Protein AF-A0A0N0D4F1-F1 (afdb_monomer)

Sequence (264 aa):
MFLDFFSENRKKCSKTPHAYFVYGLNEESPLSLVERLRDIEIKDYFSSNNPPLIPPRLKSIEWPERSGRLKTKKNSILRQLFDVVTKNATLYQDNGFKLSDLFRSPALAKYGNHVMIIPHILTMDQWDQKLMNWYINDYWNDKECYGIEVPQFLLFFIITCAGNKRKFLFSIDERKRVEKQIKKFTNSLDKDNCPHLLFDPLNYIEERHVRLLLQTYFKLPGPKIESKINNIFNEHSKKNMLEIEKYLLDLTEEIQIKKPTKEE

pLDDT: mean 83.58, std 11.57, range [42.78, 97.81]

Foldseek 3Di:
DVLVLVVVLCVQQVAFAAEEEAEAAPLLVRVVVVVCCQVPVQQVVQVVPVPRDRADPFDAQEQDAPDDDLLVRLLSSLLSVCCRQQVCSPVCVVVSNAVLVSLVRPSFQVQFQGEYEHHYEDEPRSDDLVSVCCVRPPRSLPPVSGDNGGHHYYYYYYYHYHDQPDPDPDGPPRLVVVVVVVVVSVVVDDCSNYPYDYDDHRDFDFLVVQLVVCCPPVVDPPVVSVVLSCVQQVPNRTHRVNSVVVSVVVVVVVVVVPPDDPDD

Secondary structure (DSSP, 8-state):
-HHHHHHHHHHHSTTSPEEEEEEEEGGG-HHHHHHHIIIIIIHHHHTTSSS--PPP-PPPEEPPPSSS-HHHHHHHHHHHHHHHHHS-GGGGTTTT--HHHHHT-HHHHTTTTSEEEEEEEEEGGG--HHHHHIIIIIITT-GGG--TTSPEEEEEEEEEEPP-----TT---HHHHHHHHHHHHHTTS-TTTS-EEEPPPPPPEEHHHHHHHHHHTS---HHHHHHHHHHHHTT-SEE-HHHHHHHHHHHHHHHHHTS-----

Radius of gyration: 20.28 Å; Cα contacts (8 Å, |Δi|>4): 368; chains: 1; bounding box: 56×51×57 Å

Mean predicted aligned error: 8.45 Å

Solvent-accessible surface area (backbone atoms only — not comparable to full-atom values): 15024 Å² total; per-residue (Å²): 108,68,67,57,55,50,57,55,43,43,70,76,40,67,55,48,39,32,43,35,40,41,39,27,41,63,70,44,38,60,64,57,54,57,52,46,41,47,68,48,58,51,28,57,68,41,54,80,42,91,79,58,71,66,53,64,90,53,64,65,35,70,58,54,65,56,70,78,58,68,70,60,46,52,53,52,47,44,43,42,49,35,31,51,64,59,72,52,30,75,85,36,54,90,68,68,58,45,63,61,58,58,68,68,30,78,67,41,59,86,37,39,70,36,57,39,55,48,43,31,42,35,43,65,79,32,63,42,69,70,60,50,45,41,48,57,66,56,58,60,52,52,72,90,61,63,61,83,62,43,46,35,42,35,40,35,42,37,36,35,35,74,67,84,87,56,102,48,104,74,61,70,60,50,65,62,52,50,51,53,52,50,52,57,50,58,73,70,50,56,59,81,65,36,44,68,46,76,52,70,66,67,65,63,45,42,64,73,62,54,50,53,49,39,43,72,72,67,62,47,55,69,74,58,41,52,54,52,47,49,66,72,42,65,92,43,76,55,40,49,46,43,64,52,49,54,53,52,51,55,52,49,52,59,52,53,73,68,50,76,78,80,78,127

Nearest PDB structures (foldseek):
  2ffc-assembly1_A-2  TM=2.193E-01  e=8.382E-02  Plasmodium vivax
  2guu-assembly1_A-2  TM=1.846E-01  e=8.382E-02  Plasmodium vivax
  5v3z-assembly2_B  TM=1.987E-01  e=2.141E+00  Mycobacterium tuberculosis

Structure (mmCIF, N/CA/C/O backbone):
data_AF-A0A0N0D4F1-F1
#
_entry.id   AF-A0A0N0D4F1-F1
#
loop_
_atom_site.group_PDB
_atom_site.id
_atom_site.type_symbol
_atom_site.label_atom_id
_atom_site.label_alt_id
_atom_site.label_comp_id
_atom_site.label_asym_id
_atom_site.label_entity_id
_atom_site.label_seq_id
_atom_site.pdbx_PDB_ins_code
_atom_site.Cartn_x
_atom_site.Cartn_y
_atom_site.Cartn_z
_atom_site.occupancy
_atom_site.B_iso_or_equiv
_atom_site.auth_seq_id
_atom_site.auth_comp_id
_atom_site.auth_asym_id
_atom_site.auth_atom_id
_atom_site.pdbx_PDB_model_num
ATOM 1 N N . MET A 1 1 ? 0.291 -10.537 14.256 1.00 75.50 1 MET A N 1
ATOM 2 C CA . MET A 1 1 ? -0.031 -11.021 12.892 1.00 75.50 1 MET A CA 1
ATOM 3 C C . MET A 1 1 ? 0.790 -10.315 11.817 1.00 75.50 1 MET A C 1
ATOM 5 O O . MET A 1 1 ? 1.536 -11.004 11.137 1.00 75.50 1 MET A O 1
ATOM 9 N N . PHE A 1 2 ? 0.694 -8.985 11.643 1.00 85.50 2 PHE A N 1
ATOM 10 C CA . PHE A 1 2 ? 1.503 -8.279 10.632 1.00 85.50 2 PHE A CA 1
ATOM 11 C C . PHE A 1 2 ? 3.008 -8.378 10.917 1.00 85.50 2 PHE A C 1
ATOM 13 O O . PHE A 1 2 ? 3.740 -8.853 10.055 1.00 85.50 2 PHE A O 1
ATOM 20 N N . LEU A 1 3 ? 3.469 -7.986 12.114 1.00 82.12 3 LEU A N 1
ATOM 21 C CA . LEU A 1 3 ? 4.897 -8.052 12.465 1.00 82.12 3 LEU A CA 1
ATOM 22 C C . LEU A 1 3 ? 5.472 -9.469 12.399 1.00 82.12 3 LEU A C 1
ATOM 24 O O . LEU A 1 3 ? 6.598 -9.642 11.935 1.00 82.12 3 LEU A O 1
ATOM 28 N N . ASP A 1 4 ? 4.704 -10.477 12.806 1.00 83.12 4 ASP A N 1
ATOM 29 C CA . ASP A 1 4 ? 5.125 -11.880 12.725 1.00 83.12 4 ASP A CA 1
ATOM 30 C C . ASP A 1 4 ? 5.344 -12.273 11.261 1.00 83.12 4 ASP A C 1
ATOM 32 O O . ASP A 1 4 ? 6.444 -12.669 10.880 1.00 83.12 4 ASP A O 1
ATOM 36 N N . PHE A 1 5 ? 4.343 -12.028 10.406 1.00 86.62 5 PHE A N 1
ATOM 37 C CA . PHE A 1 5 ? 4.450 -12.272 8.969 1.00 86.62 5 PHE A CA 1
ATOM 38 C C . PHE A 1 5 ? 5.621 -11.502 8.346 1.00 86.62 5 PHE A C 1
ATOM 40 O O . PHE A 1 5 ? 6.417 -12.066 7.594 1.00 86.62 5 PHE A O 1
ATOM 47 N N . PHE A 1 6 ? 5.743 -10.209 8.648 1.00 86.31 6 PHE A N 1
ATOM 48 C CA . PHE A 1 6 ? 6.787 -9.352 8.101 1.00 86.31 6 PHE A CA 1
ATOM 49 C C . PHE A 1 6 ? 8.182 -9.829 8.517 1.00 86.31 6 PHE A C 1
ATOM 51 O O . PHE A 1 6 ? 9.055 -9.975 7.663 1.00 86.31 6 PHE A O 1
ATOM 58 N N . SER A 1 7 ? 8.394 -10.097 9.806 1.00 84.19 7 SER A N 1
ATOM 59 C CA . SER A 1 7 ? 9.695 -10.497 10.348 1.00 84.19 7 SER A CA 1
ATOM 60 C C . SER A 1 7 ? 10.131 -11.881 9.864 1.00 84.19 7 SER A C 1
ATOM 62 O O . SER A 1 7 ? 11.303 -12.062 9.531 1.00 84.19 7 SER A O 1
ATOM 64 N N . GLU A 1 8 ? 9.210 -12.841 9.752 1.00 86.38 8 GLU A N 1
ATOM 65 C CA . GLU A 1 8 ? 9.497 -14.162 9.191 1.00 86.38 8 GLU A CA 1
ATOM 66 C C . GLU A 1 8 ? 9.882 -14.082 7.714 1.00 86.38 8 GLU A C 1
ATOM 68 O O . GLU A 1 8 ? 10.911 -14.628 7.308 1.00 86.38 8 GLU A O 1
ATOM 73 N N . ASN A 1 9 ? 9.089 -13.376 6.905 1.00 85.00 9 ASN A N 1
ATOM 74 C CA . ASN A 1 9 ? 9.352 -13.274 5.472 1.00 85.00 9 ASN A CA 1
ATOM 75 C C . ASN A 1 9 ? 10.582 -12.422 5.175 1.00 85.00 9 ASN A C 1
ATOM 77 O O . ASN A 1 9 ? 11.337 -12.753 4.271 1.00 85.00 9 ASN A O 1
ATOM 81 N N . ARG A 1 10 ? 10.880 -11.412 5.997 1.00 81.69 10 ARG A N 1
ATOM 82 C CA . ARG A 1 10 ? 12.138 -10.669 5.887 1.00 81.69 10 ARG A CA 1
ATOM 83 C C . ARG A 1 10 ? 13.361 -11.541 6.192 1.00 81.69 10 ARG A C 1
ATOM 85 O O . ARG A 1 10 ? 14.445 -11.255 5.706 1.00 81.69 10 ARG A O 1
ATOM 92 N N . LYS A 1 11 ? 13.245 -12.609 6.984 1.00 81.00 11 LYS A N 1
ATOM 93 C CA . LYS A 1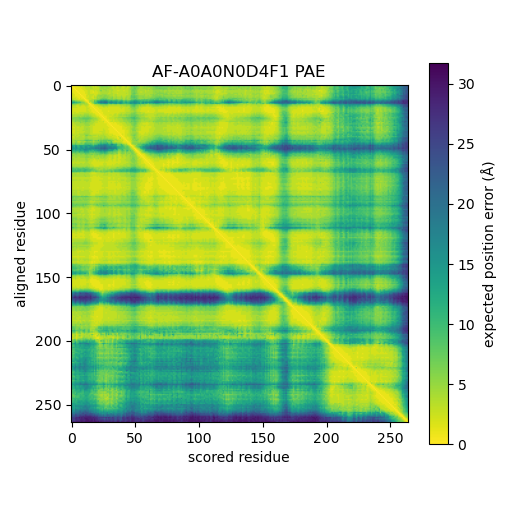 11 ? 14.367 -13.548 7.170 1.00 81.00 11 LYS A CA 1
ATOM 94 C C . LYS A 1 11 ? 14.545 -14.466 5.960 1.00 81.00 11 LYS A C 1
ATOM 96 O O . LYS A 1 11 ? 15.676 -14.767 5.599 1.00 81.00 11 LYS A O 1
ATOM 101 N N . LYS A 1 12 ? 13.440 -14.898 5.344 1.00 79.38 12 LYS A N 1
ATOM 102 C CA . LYS A 1 12 ? 13.432 -15.857 4.225 1.00 79.38 12 LYS A CA 1
ATOM 103 C C . LYS A 1 12 ? 13.743 -15.204 2.876 1.00 79.38 12 LYS A C 1
ATOM 105 O O . LYS A 1 12 ? 14.555 -15.721 2.120 1.00 79.38 12 LYS A O 1
ATOM 110 N N . CYS A 1 13 ? 13.147 -14.046 2.614 1.00 71.69 13 CYS A N 1
ATOM 111 C CA . CYS A 1 13 ? 13.209 -13.323 1.347 1.00 71.69 13 CYS A CA 1
ATOM 112 C C . CYS A 1 13 ? 13.629 -11.872 1.614 1.00 71.69 13 CYS A C 1
ATOM 114 O O . CYS A 1 13 ? 12.879 -10.931 1.377 1.00 71.69 13 CYS A O 1
ATOM 116 N N . SER A 1 14 ? 14.831 -11.689 2.167 1.00 67.31 14 SER A N 1
ATOM 117 C CA . SER A 1 14 ? 15.240 -10.482 2.907 1.00 67.31 14 SER A CA 1
ATOM 118 C C . SER A 1 14 ? 15.226 -9.147 2.174 1.00 67.31 14 SER A C 1
ATOM 120 O O . SER A 1 14 ? 15.512 -8.122 2.797 1.00 67.31 14 SER A O 1
ATOM 122 N N . LYS A 1 15 ? 14.927 -9.152 0.874 1.00 73.81 15 LYS A N 1
ATOM 123 C CA . LYS A 1 15 ? 15.021 -7.977 0.006 1.00 73.81 15 LYS A CA 1
ATOM 124 C C . LYS A 1 15 ? 13.977 -7.921 -1.099 1.00 73.81 15 LYS A C 1
ATOM 126 O O . LYS A 1 15 ? 13.865 -6.891 -1.753 1.00 73.81 15 LYS A O 1
ATOM 131 N N . THR A 1 16 ? 13.213 -8.989 -1.321 1.00 83.56 16 THR A N 1
ATOM 132 C CA . THR A 1 16 ? 12.113 -8.951 -2.289 1.00 83.56 16 THR A CA 1
ATOM 133 C C . THR A 1 16 ? 11.001 -8.058 -1.751 1.00 83.56 16 THR A C 1
ATOM 135 O O . THR A 1 16 ? 10.740 -8.097 -0.548 1.00 83.56 16 THR A O 1
ATOM 138 N N . PRO A 1 17 ? 10.306 -7.281 -2.587 1.00 89.88 17 PRO A N 1
ATOM 139 C CA . PRO A 1 17 ? 9.185 -6.470 -2.150 1.00 89.88 17 PRO A CA 1
ATOM 140 C C . PRO A 1 17 ? 8.086 -7.365 -1.582 1.00 89.88 17 PRO A C 1
ATOM 142 O O . PRO A 1 17 ? 7.805 -8.441 -2.108 1.00 89.88 17 PRO A O 1
ATOM 145 N N . HIS A 1 18 ? 7.458 -6.917 -0.498 1.00 92.19 18 HIS A N 1
ATOM 146 C CA . HIS A 1 18 ? 6.315 -7.613 0.089 1.00 92.19 18 HIS A CA 1
ATOM 147 C C . HIS A 1 18 ? 5.024 -6.918 -0.344 1.00 92.19 18 HIS A C 1
ATOM 149 O O . HIS A 1 18 ? 4.926 -5.693 -0.241 1.00 92.19 18 HIS A O 1
ATOM 155 N N . ALA A 1 19 ? 4.030 -7.686 -0.783 1.00 94.00 19 ALA A N 1
ATOM 156 C CA . ALA A 1 19 ? 2.730 -7.168 -1.198 1.00 94.00 19 ALA A CA 1
ATOM 157 C C . ALA A 1 19 ? 1.666 -7.381 -0.113 1.00 94.00 19 ALA A C 1
ATOM 159 O O . ALA A 1 19 ? 1.378 -8.498 0.304 1.00 94.00 19 ALA A O 1
ATOM 160 N N . TYR A 1 20 ? 1.019 -6.312 0.324 1.00 94.75 20 TYR A N 1
ATOM 161 C CA . TYR A 1 20 ? -0.031 -6.351 1.333 1.00 94.75 20 TYR A CA 1
ATOM 162 C C . TYR A 1 20 ? -1.342 -5.900 0.716 1.00 94.75 20 TYR A C 1
ATOM 164 O O . TYR A 1 20 ? -1.418 -4.817 0.146 1.00 94.75 20 TYR A O 1
ATOM 172 N N . PHE A 1 21 ? -2.385 -6.709 0.849 1.00 94.75 21 PHE A N 1
ATOM 173 C CA . PHE A 1 21 ? -3.715 -6.384 0.353 1.00 94.75 21 PHE A CA 1
ATOM 174 C C . PHE A 1 21 ? -4.603 -6.021 1.533 1.00 94.75 21 PHE A C 1
ATOM 176 O O . PHE A 1 21 ? -4.824 -6.838 2.425 1.00 94.75 21 PHE A O 1
ATOM 183 N N . VAL A 1 22 ? -5.106 -4.794 1.534 1.00 93.31 22 VAL A N 1
ATOM 184 C CA . VAL A 1 22 ? -6.054 -4.286 2.525 1.00 93.31 22 VAL A CA 1
ATOM 185 C C . VAL A 1 22 ? -7.348 -3.998 1.791 1.00 93.31 22 VAL A C 1
ATOM 187 O O . VAL A 1 22 ? -7.325 -3.311 0.775 1.00 93.31 22 VAL A O 1
ATOM 190 N N . TYR A 1 23 ? -8.474 -4.499 2.286 1.00 90.94 23 TYR A N 1
ATOM 191 C CA . TYR A 1 23 ? -9.773 -4.196 1.696 1.00 90.94 23 TYR A CA 1
ATOM 192 C C . TYR A 1 23 ? -10.816 -3.890 2.767 1.00 90.94 23 TYR A C 1
ATOM 194 O O . TYR A 1 23 ? -10.768 -4.397 3.888 1.00 90.94 23 TYR A O 1
ATOM 202 N N . GLY A 1 24 ? -11.758 -3.028 2.407 1.00 88.94 24 GLY A N 1
ATOM 203 C CA . GLY A 1 24 ? -12.838 -2.586 3.282 1.00 88.94 24 GLY A CA 1
ATOM 204 C C . GLY A 1 24 ? -13.805 -1.680 2.535 1.00 88.94 24 GLY A C 1
ATOM 205 O O . GLY A 1 24 ? -13.584 -1.340 1.367 1.00 88.94 24 GLY A O 1
ATOM 206 N N . LEU A 1 25 ? -14.892 -1.293 3.194 1.00 85.75 25 LEU A N 1
ATOM 207 C CA . LEU A 1 25 ? -15.760 -0.238 2.677 1.00 85.75 25 LEU A CA 1
ATOM 208 C C . LEU A 1 25 ? -15.065 1.120 2.784 1.00 85.75 25 LEU A C 1
ATOM 210 O O . LEU A 1 25 ? -14.146 1.316 3.578 1.00 85.75 25 LEU A O 1
ATOM 214 N N . ASN A 1 26 ? -15.529 2.078 1.986 1.00 81.56 26 ASN A N 1
ATOM 215 C CA . ASN A 1 26 ? -14.974 3.429 1.980 1.00 81.56 26 ASN A CA 1
ATOM 216 C C . ASN A 1 26 ? -15.054 4.101 3.366 1.00 81.56 26 ASN A C 1
ATOM 218 O O . ASN A 1 26 ? -14.111 4.752 3.804 1.00 81.56 26 ASN A O 1
ATOM 222 N N . GLU A 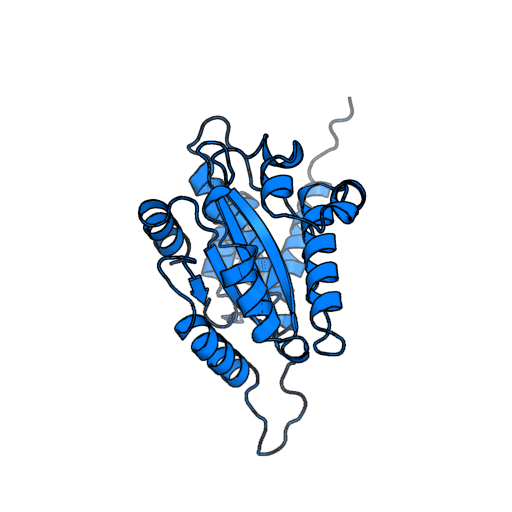1 27 ? -16.153 3.888 4.088 1.00 77.69 27 GLU A N 1
ATOM 223 C CA . GLU A 1 27 ? -16.378 4.389 5.448 1.00 77.69 27 GLU A CA 1
ATOM 224 C C . GLU A 1 27 ? -15.492 3.738 6.526 1.00 77.69 27 GLU A C 1
ATOM 226 O O . GLU A 1 27 ? -15.453 4.210 7.660 1.00 77.69 27 GLU A O 1
ATOM 231 N N . GLU A 1 28 ? -14.759 2.673 6.198 1.00 79.44 28 GLU A N 1
ATOM 232 C CA . GLU A 1 28 ? -13.850 1.997 7.134 1.00 79.44 28 GLU A CA 1
ATOM 233 C C . GLU A 1 28 ? -12.436 2.582 7.111 1.00 79.44 28 GLU A C 1
ATOM 235 O O . GLU A 1 28 ? -11.570 2.108 7.842 1.00 79.44 28 GLU A O 1
ATOM 240 N N . SER A 1 29 ? -12.206 3.618 6.297 1.00 81.75 29 SER A N 1
ATOM 241 C CA . SER A 1 29 ? -10.921 4.305 6.135 1.00 81.75 29 SER A CA 1
ATOM 242 C C . SER A 1 29 ? -9.732 3.337 6.001 1.00 81.75 29 SER A C 1
ATOM 244 O O . SER A 1 29 ? -8.853 3.305 6.863 1.00 81.75 29 SER A O 1
ATOM 246 N N . PRO A 1 30 ? -9.648 2.503 4.944 1.00 86.38 30 PRO A N 1
ATOM 247 C CA . PRO A 1 30 ? -8.631 1.452 4.902 1.00 86.38 30 PRO A CA 1
ATOM 248 C C . PRO A 1 30 ? -7.176 1.932 4.884 1.00 86.38 30 PRO A C 1
ATOM 250 O O . PRO A 1 30 ? -6.279 1.229 5.353 1.00 86.38 30 PRO A O 1
ATOM 253 N N . LEU A 1 31 ? -6.946 3.157 4.409 1.00 87.62 31 LEU A N 1
ATOM 254 C CA . LEU A 1 31 ? -5.642 3.817 4.450 1.00 87.62 31 LEU A CA 1
ATOM 255 C C . LEU A 1 31 ? -5.135 4.019 5.889 1.00 87.62 31 LEU A C 1
ATOM 257 O O . LEU A 1 31 ? -3.941 3.855 6.136 1.00 87.62 31 LEU A O 1
ATOM 261 N N . SER A 1 32 ? -6.035 4.273 6.844 1.00 84.06 32 SER A N 1
ATOM 262 C CA . SER A 1 32 ? -5.704 4.455 8.264 1.00 84.06 32 SER A CA 1
ATOM 263 C C . SER A 1 32 ? -4.962 3.266 8.877 1.00 84.06 32 SER A C 1
ATOM 265 O O . SER A 1 32 ? -4.125 3.429 9.767 1.00 84.06 32 SER A O 1
ATOM 267 N N . LEU A 1 33 ? -5.244 2.040 8.412 1.00 86.75 33 LEU A N 1
ATOM 268 C CA . LEU A 1 33 ? -4.527 0.853 8.863 1.00 86.75 33 LEU A CA 1
ATOM 269 C C . LEU A 1 33 ? -3.056 0.957 8.465 1.00 86.75 33 LEU A C 1
ATOM 271 O O . LEU A 1 33 ? -2.188 0.724 9.299 1.00 86.75 33 LEU A O 1
ATOM 275 N N . VAL A 1 34 ? -2.774 1.337 7.219 1.00 88.81 34 VAL A N 1
ATOM 276 C CA . VAL A 1 34 ? -1.404 1.463 6.707 1.00 88.81 34 VAL A CA 1
ATOM 277 C C . VAL A 1 34 ? -0.635 2.525 7.487 1.00 88.81 34 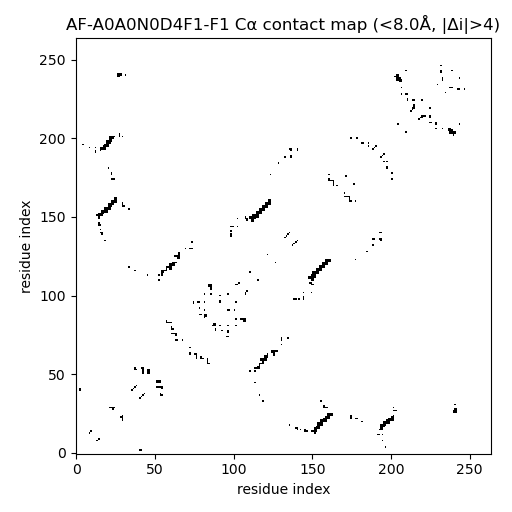VAL A C 1
ATOM 279 O O . VAL A 1 34 ? 0.521 2.314 7.852 1.00 88.81 34 VAL A O 1
ATOM 282 N N . GLU A 1 35 ? -1.283 3.644 7.807 1.00 85.38 35 GLU A N 1
ATOM 283 C CA . GLU A 1 35 ? -0.673 4.707 8.605 1.00 85.38 35 GLU A CA 1
ATOM 284 C C . GLU A 1 35 ? -0.361 4.270 10.034 1.00 85.38 35 GLU A C 1
ATOM 286 O O . GLU A 1 35 ? 0.734 4.534 10.532 1.00 85.38 35 GLU A O 1
ATOM 291 N N . ARG A 1 36 ? -1.285 3.547 10.675 1.00 82.69 36 ARG A N 1
ATOM 292 C CA . ARG A 1 36 ? -1.061 2.975 12.007 1.00 82.69 36 ARG A CA 1
ATOM 293 C C . ARG A 1 36 ? 0.037 1.919 11.993 1.00 82.69 36 ARG A C 1
ATOM 295 O O . ARG A 1 36 ? 0.896 1.946 12.864 1.00 82.69 36 ARG A O 1
ATOM 302 N N . LEU A 1 37 ? 0.066 1.031 11.001 1.00 86.12 37 LEU A N 1
ATOM 303 C CA . LEU A 1 37 ? 1.144 0.048 10.858 1.00 86.12 37 LEU A CA 1
ATOM 304 C C . LEU A 1 37 ? 2.501 0.737 10.687 1.00 86.12 37 LEU A C 1
ATOM 306 O O . LEU A 1 37 ? 3.470 0.328 11.318 1.00 86.12 37 LEU A O 1
ATOM 310 N N . ARG A 1 38 ? 2.574 1.805 9.883 1.00 87.31 38 ARG A N 1
ATOM 311 C CA . ARG A 1 38 ? 3.787 2.617 9.719 1.00 87.31 38 ARG A CA 1
ATOM 312 C C . ARG A 1 38 ? 4.240 3.223 11.043 1.00 87.31 38 ARG A C 1
ATOM 314 O O . ARG A 1 38 ? 5.400 3.063 11.415 1.00 87.31 38 ARG A O 1
ATOM 321 N N . ASP A 1 39 ? 3.345 3.953 11.700 1.00 81.62 39 ASP A N 1
ATOM 322 C CA . ASP A 1 39 ? 3.701 4.806 12.833 1.00 81.62 39 ASP A CA 1
ATOM 323 C C . ASP A 1 39 ? 3.884 4.008 14.127 1.00 81.62 39 ASP A C 1
ATOM 325 O O . ASP A 1 39 ? 4.699 4.409 14.953 1.00 81.62 39 ASP A O 1
ATOM 329 N N . ILE A 1 40 ? 3.154 2.896 14.290 1.00 76.50 40 ILE A N 1
ATOM 330 C CA . ILE A 1 40 ? 3.190 2.017 15.466 1.00 76.50 40 ILE A CA 1
ATOM 331 C C . ILE A 1 40 ? 4.164 0.874 15.207 1.00 76.50 40 ILE A C 1
ATOM 333 O O . ILE A 1 40 ? 5.291 0.870 15.682 1.00 76.50 40 ILE A O 1
ATOM 337 N N . GLU A 1 41 ? 3.727 -0.103 14.417 1.00 80.38 41 GLU A N 1
ATOM 338 C CA . GLU A 1 41 ? 4.358 -1.417 14.380 1.00 80.38 41 GLU A CA 1
ATOM 339 C C . GLU A 1 41 ? 5.724 -1.371 13.694 1.00 80.38 41 GLU A C 1
ATOM 341 O O . GLU A 1 41 ? 6.722 -1.845 14.234 1.00 80.38 41 GLU A O 1
ATOM 346 N N . ILE A 1 42 ? 5.787 -0.769 12.507 1.00 82.25 42 ILE A N 1
ATOM 347 C CA . ILE A 1 42 ? 7.008 -0.707 11.706 1.00 82.25 42 ILE A CA 1
ATOM 348 C C . ILE A 1 42 ? 8.008 0.234 12.371 1.00 82.25 42 ILE A C 1
ATOM 350 O O . ILE A 1 42 ? 9.160 -0.143 12.570 1.00 82.25 42 ILE A O 1
ATOM 354 N N . LYS A 1 43 ? 7.590 1.443 12.755 1.00 76.81 43 LYS A N 1
ATOM 355 C CA . LYS A 1 43 ? 8.474 2.388 13.439 1.00 76.81 43 LYS A CA 1
ATOM 356 C C . LYS A 1 43 ? 9.117 1.765 14.673 1.00 76.81 43 LYS A C 1
ATOM 358 O O . LYS A 1 43 ? 10.335 1.859 14.803 1.00 76.81 43 LYS A O 1
ATOM 363 N N . ASP A 1 44 ? 8.343 1.136 15.551 1.00 72.38 44 ASP A N 1
ATOM 364 C CA . ASP A 1 44 ? 8.872 0.559 16.788 1.00 72.38 44 ASP A CA 1
ATOM 365 C C . ASP A 1 44 ? 9.823 -0.609 16.489 1.00 72.38 44 ASP A C 1
ATOM 367 O O . ASP A 1 44 ? 10.891 -0.707 17.095 1.00 72.38 44 ASP A O 1
ATOM 371 N N . TYR A 1 45 ? 9.514 -1.419 15.468 1.00 73.19 45 TYR A N 1
ATOM 372 C CA . TYR A 1 45 ? 10.406 -2.478 14.992 1.00 73.19 45 TYR A CA 1
ATOM 373 C C . TYR A 1 45 ? 11.771 -1.939 14.533 1.00 73.19 45 TYR A C 1
ATOM 375 O O . TYR A 1 45 ? 12.800 -2.555 14.799 1.00 73.19 45 TYR A O 1
ATOM 383 N N . PHE A 1 46 ? 11.807 -0.785 13.857 1.00 70.44 46 PHE A N 1
ATOM 384 C CA . PHE A 1 46 ? 13.054 -0.178 13.370 1.00 70.44 46 PHE A CA 1
ATOM 385 C C . PHE A 1 46 ? 13.708 0.789 14.355 1.00 70.44 46 PHE A C 1
ATOM 387 O O . PHE A 1 46 ? 14.859 1.165 14.142 1.00 70.44 46 PHE A O 1
ATOM 394 N N . SER A 1 47 ? 13.023 1.153 15.440 1.00 62.62 47 SER A N 1
ATOM 395 C CA . SER A 1 47 ? 13.526 2.101 16.438 1.00 62.62 47 SER A CA 1
ATOM 396 C C . SER A 1 47 ? 14.687 1.549 17.275 1.00 62.62 47 SER A C 1
ATOM 398 O O . SER A 1 47 ? 15.378 2.304 17.951 1.00 62.62 47 SER A O 1
ATOM 400 N N . SER A 1 48 ? 14.926 0.239 17.200 1.00 58.22 48 SER A N 1
ATOM 401 C CA . SER A 1 48 ? 16.101 -0.432 17.761 1.00 58.22 48 SER A CA 1
ATOM 402 C C . SER A 1 48 ? 17.358 -0.314 16.880 1.00 58.22 48 SER A C 1
ATOM 404 O O . SER A 1 48 ? 18.452 -0.608 17.358 1.00 58.22 48 SER A O 1
ATOM 406 N N . ASN A 1 49 ? 17.241 0.162 15.631 1.00 57.59 49 ASN A N 1
ATOM 407 C CA . ASN A 1 49 ? 18.388 0.517 14.791 1.00 57.59 49 ASN A CA 1
ATOM 408 C C . ASN A 1 49 ? 18.787 1.977 15.045 1.00 57.59 49 ASN A C 1
ATOM 410 O O . ASN A 1 49 ? 17.927 2.842 15.193 1.00 57.59 49 ASN A O 1
ATOM 414 N N . ASN A 1 50 ? 20.090 2.254 15.105 1.00 52.28 50 ASN A N 1
ATOM 415 C CA . ASN A 1 50 ? 20.621 3.571 15.451 1.00 52.28 50 ASN A CA 1
ATOM 416 C C . ASN A 1 50 ? 21.280 4.211 14.208 1.00 52.28 50 ASN A C 1
ATOM 418 O O . ASN A 1 50 ? 22.287 3.669 13.746 1.00 52.28 50 ASN A O 1
ATOM 422 N N . PRO A 1 51 ? 20.765 5.328 13.651 1.00 60.03 51 PRO A N 1
ATOM 423 C CA . PRO A 1 51 ? 19.604 6.104 14.090 1.00 60.03 51 PRO A CA 1
ATOM 424 C C . PRO A 1 51 ? 18.257 5.502 13.636 1.00 60.03 51 PRO A C 1
ATOM 426 O O . PRO A 1 51 ? 18.172 4.925 12.550 1.00 60.03 51 PRO A O 1
ATOM 429 N N . PRO A 1 52 ? 17.179 5.691 14.416 1.00 62.94 52 PRO A N 1
ATOM 430 C CA . PRO A 1 52 ? 15.858 5.195 14.059 1.00 62.94 52 PRO A CA 1
ATOM 431 C C . PRO A 1 52 ? 15.270 6.028 12.916 1.00 62.94 52 PRO A C 1
ATOM 433 O O . PRO A 1 52 ? 14.929 7.200 13.094 1.00 62.94 52 PRO A O 1
ATOM 436 N N . LEU A 1 53 ? 15.128 5.432 11.731 1.00 73.06 53 LEU A N 1
ATOM 437 C CA . LEU A 1 53 ? 14.521 6.101 10.581 1.00 73.06 53 LEU A CA 1
ATOM 438 C C . LEU A 1 53 ? 13.075 5.641 10.392 1.00 73.06 53 LEU A C 1
ATOM 440 O O . LEU A 1 53 ? 12.800 4.504 10.005 1.00 73.06 53 LEU A O 1
ATOM 444 N N . ILE A 1 54 ? 12.142 6.555 10.650 1.00 74.94 54 ILE A N 1
ATOM 445 C CA . ILE A 1 54 ? 10.720 6.334 10.381 1.00 74.94 54 ILE A CA 1
ATOM 446 C C . ILE A 1 54 ? 10.530 6.259 8.857 1.00 74.94 54 ILE A C 1
ATOM 448 O O . ILE A 1 54 ? 11.001 7.164 8.154 1.00 74.94 54 ILE A O 1
ATOM 452 N N . PRO A 1 55 ? 9.830 5.236 8.326 1.00 82.06 55 PRO A N 1
ATOM 453 C CA . PRO A 1 55 ? 9.490 5.192 6.910 1.00 82.06 55 PRO A CA 1
ATOM 454 C C . PRO A 1 55 ? 8.786 6.486 6.472 1.00 82.06 55 PRO A C 1
ATOM 456 O O . PRO A 1 55 ? 7.928 6.996 7.201 1.00 82.06 55 PRO A O 1
ATOM 459 N N . PRO A 1 56 ? 9.115 7.039 5.293 1.00 84.56 56 PRO A N 1
ATOM 460 C CA . PRO A 1 56 ? 8.522 8.289 4.846 1.00 84.56 56 PRO A CA 1
ATOM 461 C C . PRO A 1 56 ? 7.014 8.148 4.643 1.00 84.56 56 PRO A C 1
ATOM 463 O O . PRO A 1 56 ? 6.521 7.117 4.182 1.00 84.56 56 PRO A O 1
ATOM 466 N N . ARG A 1 57 ? 6.281 9.232 4.916 1.00 86.94 57 ARG A N 1
ATOM 467 C CA . ARG A 1 57 ? 4.886 9.366 4.483 1.00 86.94 57 ARG A CA 1
ATOM 468 C C . ARG A 1 57 ? 4.865 9.684 2.992 1.00 86.94 57 ARG A C 1
ATOM 470 O O . ARG A 1 57 ? 5.023 10.837 2.593 1.00 86.94 57 ARG A O 1
ATOM 477 N N . LEU A 1 58 ? 4.739 8.646 2.178 1.00 89.31 58 LEU A N 1
ATOM 478 C CA . LEU A 1 58 ? 4.603 8.777 0.734 1.00 89.31 58 LEU A CA 1
ATOM 479 C C . LEU A 1 58 ? 3.150 9.076 0.359 1.00 89.31 58 LEU A C 1
ATOM 481 O O . LEU A 1 58 ? 2.223 8.571 0.993 1.00 89.31 58 LEU A O 1
ATOM 485 N N . LYS A 1 59 ? 2.957 9.891 -0.686 1.00 93.38 59 LYS A N 1
ATOM 486 C CA . LYS A 1 59 ? 1.645 10.007 -1.333 1.00 93.38 59 LYS A CA 1
ATOM 487 C C . LYS A 1 59 ? 1.257 8.647 -1.914 1.00 93.38 59 LYS A C 1
ATOM 489 O O . LYS A 1 59 ? 2.122 7.880 -2.331 1.00 93.38 59 LYS A O 1
ATOM 494 N N . SER A 1 60 ? -0.039 8.366 -1.944 1.00 94.62 60 SER A N 1
ATOM 495 C CA . SER A 1 60 ? -0.536 7.134 -2.550 1.00 94.62 60 SER A CA 1
ATOM 496 C C . SER A 1 60 ? -0.455 7.193 -4.067 1.00 94.62 60 SER A C 1
ATOM 498 O O . SER A 1 60 ? -0.695 8.238 -4.665 1.00 94.62 60 SER A O 1
ATOM 500 N N . ILE A 1 61 ? -0.142 6.052 -4.672 1.00 97.19 61 ILE A N 1
ATOM 501 C CA . ILE A 1 61 ? -0.258 5.830 -6.108 1.00 97.19 61 ILE A CA 1
ATOM 502 C C . ILE A 1 61 ? -1.722 5.515 -6.404 1.00 97.19 61 ILE A C 1
ATOM 504 O O . ILE A 1 61 ? -2.283 4.561 -5.860 1.00 97.19 61 ILE A O 1
ATOM 508 N N . GLU A 1 62 ? -2.345 6.305 -7.267 1.00 96.75 62 GLU A N 1
ATOM 509 C CA . GLU A 1 62 ? -3.699 6.042 -7.734 1.00 96.75 62 GLU A CA 1
ATOM 510 C C . GLU A 1 62 ? -3.661 4.987 -8.833 1.00 96.75 62 GLU A C 1
ATOM 512 O O . GLU A 1 62 ? -2.986 5.132 -9.860 1.00 96.75 62 GLU A O 1
ATOM 517 N N . TRP A 1 63 ? -4.387 3.895 -8.614 1.00 96.19 63 TRP A N 1
ATOM 518 C CA . TRP A 1 63 ? -4.467 2.837 -9.603 1.00 96.19 63 TRP A CA 1
ATOM 519 C C . TRP A 1 63 ? -5.281 3.310 -10.809 1.00 96.19 63 TRP A C 1
ATOM 521 O O . TRP A 1 63 ? -6.364 3.875 -10.640 1.00 96.19 63 TRP A O 1
ATOM 531 N N . PRO A 1 64 ? -4.788 3.095 -12.038 1.00 95.38 64 PRO A N 1
ATOM 532 C CA . PRO A 1 64 ? -5.464 3.587 -13.220 1.00 95.38 64 PRO A CA 1
ATOM 533 C C . PRO A 1 64 ? -6.810 2.889 -13.396 1.00 95.38 64 PRO A C 1
ATOM 535 O O . PRO A 1 64 ? -6.998 1.732 -13.006 1.00 95.38 64 PRO A O 1
ATOM 538 N N . GLU A 1 65 ? -7.734 3.585 -14.053 1.00 92.31 65 GLU A N 1
ATOM 539 C CA . GLU A 1 65 ? -8.983 2.978 -14.491 1.00 92.31 65 GLU A CA 1
ATOM 540 C C . GLU A 1 65 ? -8.737 1.696 -15.283 1.00 92.31 65 GLU A C 1
ATOM 542 O O . GLU A 1 65 ? -7.750 1.546 -16.008 1.00 92.31 65 GLU A O 1
ATOM 547 N N . ARG A 1 66 ? -9.677 0.756 -15.177 1.00 87.75 66 ARG A N 1
ATOM 548 C CA . ARG A 1 66 ? -9.595 -0.503 -15.916 1.00 87.75 66 ARG A CA 1
ATOM 549 C C . ARG A 1 66 ? -9.624 -0.281 -17.433 1.00 87.75 66 ARG A C 1
ATOM 551 O O . ARG A 1 66 ? -9.040 -1.078 -18.175 1.00 87.75 66 ARG A O 1
ATOM 558 N N . SER A 1 67 ? -10.290 0.784 -17.879 1.00 87.50 67 SER A N 1
ATOM 559 C CA . SER A 1 67 ? -10.383 1.204 -19.276 1.00 87.50 67 SER A CA 1
ATOM 560 C C . SER A 1 67 ? -9.002 1.568 -19.860 1.00 87.50 67 SER A C 1
ATOM 562 O O . SER A 1 67 ? -8.023 1.795 -19.153 1.00 87.50 67 SER A O 1
ATOM 564 N N . GLY A 1 68 ? -8.884 1.572 -21.189 1.00 90.50 68 GLY A N 1
ATOM 565 C CA . GLY A 1 68 ? -7.656 1.991 -21.869 1.00 90.50 68 GLY A CA 1
ATOM 566 C C . GLY A 1 68 ? -6.582 0.909 -22.056 1.00 90.50 68 GLY A C 1
ATOM 567 O O . GLY A 1 68 ? -6.689 -0.246 -21.636 1.00 90.50 68 GLY A O 1
ATOM 568 N N . ARG A 1 69 ? -5.522 1.287 -22.782 1.00 95.62 69 ARG A N 1
ATOM 569 C CA . ARG A 1 69 ? -4.456 0.368 -23.212 1.00 95.62 69 ARG A CA 1
ATOM 570 C C . ARG A 1 69 ? -3.543 0.008 -22.041 1.00 95.62 69 ARG A C 1
ATOM 572 O O . ARG A 1 69 ? -3.091 0.886 -21.311 1.00 95.62 69 ARG A O 1
ATOM 579 N N . LEU A 1 70 ? -3.178 -1.274 -21.929 1.00 95.25 70 LEU A N 1
ATOM 580 C CA . LEU A 1 70 ? -2.283 -1.772 -20.875 1.00 95.25 70 LEU A CA 1
ATOM 581 C C . LEU A 1 70 ? -0.968 -0.979 -20.801 1.00 95.25 70 LEU A C 1
ATOM 583 O O . LEU A 1 70 ? -0.549 -0.610 -19.712 1.00 95.25 70 LEU A O 1
ATOM 587 N N . LYS A 1 71 ? -0.355 -0.651 -21.947 1.00 95.81 71 LYS A N 1
ATOM 588 C CA . LYS A 1 71 ? 0.879 0.155 -22.008 1.00 95.81 71 LYS A CA 1
ATOM 589 C C . LYS A 1 71 ? 0.720 1.529 -21.340 1.00 95.81 71 LYS A C 1
ATOM 591 O O . LYS A 1 71 ? 1.595 1.942 -20.589 1.00 95.81 71 LYS A O 1
ATOM 596 N N . THR A 1 72 ? -0.403 2.209 -21.569 1.00 95.69 72 THR A N 1
ATOM 597 C CA . THR A 1 72 ? -0.697 3.510 -20.949 1.00 95.69 72 THR A CA 1
ATOM 598 C C . THR A 1 72 ? -0.847 3.378 -19.437 1.00 95.69 72 THR A C 1
ATOM 600 O O . THR A 1 72 ? -0.288 4.179 -18.695 1.00 95.69 72 THR A O 1
ATOM 603 N N . LYS A 1 73 ? -1.535 2.327 -18.977 1.00 96.94 73 LYS A N 1
ATOM 604 C CA . LYS A 1 73 ? -1.712 2.038 -17.548 1.00 96.94 73 LYS A CA 1
ATOM 605 C C . LYS A 1 73 ? -0.388 1.736 -16.846 1.00 96.94 73 LYS A C 1
ATOM 607 O O . LYS A 1 73 ? -0.125 2.303 -15.792 1.00 96.94 73 LYS A O 1
ATOM 612 N N . LYS A 1 74 ? 0.477 0.923 -17.469 1.00 97.44 74 LYS A N 1
ATOM 613 C CA . LYS A 1 74 ? 1.845 0.663 -16.988 1.00 97.44 74 LYS A CA 1
ATOM 614 C C . LYS A 1 74 ? 2.626 1.968 -16.829 1.00 97.44 74 LYS A C 1
ATOM 616 O O . LYS A 1 74 ? 3.111 2.256 -15.743 1.00 97.44 74 LYS A O 1
ATOM 621 N N . ASN A 1 75 ? 2.668 2.797 -17.873 1.00 96.12 75 ASN A N 1
ATOM 622 C CA . ASN A 1 75 ? 3.380 4.077 -17.832 1.00 96.12 75 ASN A CA 1
ATOM 623 C C . ASN A 1 75 ? 2.821 5.034 -16.767 1.00 96.12 75 ASN A C 1
ATOM 625 O O . ASN A 1 75 ? 3.595 5.730 -16.120 1.00 96.12 75 ASN A O 1
ATOM 629 N N . SER A 1 76 ? 1.499 5.071 -16.575 1.00 96.25 76 SER A N 1
ATOM 630 C CA . SER A 1 76 ? 0.862 5.898 -15.543 1.00 96.25 76 SER A CA 1
ATOM 631 C C . SER A 1 76 ? 1.292 5.482 -14.133 1.00 96.25 76 SER A C 1
ATOM 633 O O . SER A 1 76 ? 1.738 6.337 -13.371 1.00 96.25 76 SER A O 1
ATOM 635 N N . ILE A 1 77 ? 1.237 4.182 -13.811 1.00 97.25 77 ILE A N 1
ATOM 636 C CA . ILE A 1 77 ? 1.675 3.666 -12.504 1.00 97.25 77 ILE A CA 1
ATOM 637 C C . ILE A 1 77 ? 3.155 3.965 -12.275 1.00 97.25 77 ILE A C 1
ATOM 639 O O . ILE A 1 77 ? 3.515 4.459 -11.213 1.00 97.25 77 ILE A O 1
ATOM 643 N N . LEU A 1 78 ? 4.015 3.704 -13.265 1.00 97.62 78 LEU A N 1
ATOM 644 C CA . LEU A 1 78 ? 5.453 3.924 -13.107 1.00 97.62 78 LEU A CA 1
ATOM 645 C C . LEU A 1 78 ? 5.799 5.403 -12.942 1.00 97.62 78 LEU A C 1
ATOM 647 O O . LEU A 1 78 ? 6.604 5.752 -12.083 1.00 97.62 78 LEU A O 1
ATOM 651 N N . ARG A 1 79 ? 5.150 6.291 -13.700 1.00 97.25 79 ARG A N 1
ATOM 652 C CA . ARG A 1 79 ? 5.329 7.734 -13.528 1.00 97.25 79 ARG A CA 1
ATOM 653 C C . ARG A 1 79 ? 4.946 8.172 -12.115 1.00 97.25 79 ARG A C 1
ATOM 655 O O . ARG A 1 79 ? 5.705 8.912 -11.501 1.00 97.25 79 ARG A O 1
ATOM 662 N N . GLN A 1 80 ? 3.805 7.707 -11.601 1.00 97.62 80 GLN A N 1
ATOM 663 C CA . GLN A 1 80 ? 3.374 8.004 -10.233 1.00 97.62 80 GLN A CA 1
ATOM 664 C C . GLN A 1 80 ? 4.338 7.425 -9.194 1.00 97.62 80 GLN A C 1
ATOM 666 O O . GLN A 1 80 ? 4.700 8.126 -8.260 1.00 97.62 80 GLN A O 1
ATOM 671 N N . LEU A 1 81 ? 4.806 6.186 -9.372 1.00 97.19 81 LEU A N 1
ATOM 672 C CA . LEU A 1 81 ? 5.795 5.561 -8.492 1.00 97.19 81 LEU A CA 1
ATOM 673 C C . LEU A 1 81 ? 7.064 6.409 -8.381 1.00 97.19 81 LEU A C 1
ATOM 675 O O . LEU A 1 81 ? 7.507 6.721 -7.276 1.00 97.19 81 LEU A O 1
ATOM 679 N N . PHE A 1 82 ? 7.631 6.807 -9.519 1.00 96.38 82 PHE A N 1
ATOM 680 C CA . PHE A 1 82 ? 8.818 7.652 -9.528 1.00 96.38 82 PHE A CA 1
ATOM 681 C C . PHE A 1 82 ? 8.533 9.029 -8.940 1.00 96.38 82 PHE A C 1
ATOM 683 O O . PHE A 1 82 ? 9.331 9.512 -8.150 1.00 96.38 82 PHE A O 1
ATOM 690 N N . ASP A 1 83 ? 7.393 9.646 -9.244 1.00 95.56 83 ASP A N 1
ATOM 691 C CA . ASP A 1 83 ? 7.041 10.943 -8.663 1.00 95.56 83 ASP A CA 1
ATOM 692 C C . ASP A 1 83 ? 6.915 10.867 -7.134 1.00 95.56 83 ASP A C 1
ATOM 694 O O . ASP A 1 83 ? 7.473 11.683 -6.406 1.00 95.56 83 ASP A O 1
ATOM 698 N N . VAL A 1 84 ? 6.260 9.823 -6.628 1.00 94.56 84 VAL A N 1
ATOM 699 C CA . VAL A 1 84 ? 6.069 9.588 -5.195 1.00 94.56 84 VAL A CA 1
ATOM 700 C C . VAL A 1 84 ? 7.401 9.350 -4.481 1.00 94.56 84 VAL A C 1
ATOM 702 O O . VAL A 1 84 ? 7.619 9.889 -3.394 1.00 94.56 84 VAL A O 1
ATOM 705 N N . VAL A 1 85 ? 8.293 8.551 -5.071 1.00 92.75 85 VAL A N 1
ATOM 706 C CA . VAL A 1 85 ? 9.551 8.141 -4.430 1.00 92.75 85 VAL A CA 1
ATOM 707 C C . VAL A 1 85 ? 10.659 9.177 -4.617 1.00 92.75 85 VAL A C 1
ATOM 709 O O . VAL A 1 85 ? 11.354 9.514 -3.659 1.00 92.75 85 VAL A O 1
ATOM 712 N N . THR A 1 86 ? 10.836 9.689 -5.835 1.00 92.38 86 THR A N 1
ATOM 713 C CA . THR A 1 86 ? 11.962 10.560 -6.208 1.00 92.38 86 THR A CA 1
ATOM 714 C C . THR A 1 86 ? 11.594 12.040 -6.236 1.00 92.38 86 THR A C 1
ATOM 716 O O . THR A 1 86 ? 12.495 12.878 -6.235 1.00 92.38 86 THR A O 1
ATOM 719 N N . LYS A 1 87 ? 10.294 12.380 -6.246 1.00 91.38 87 LYS A N 1
ATOM 720 C CA . LYS A 1 87 ? 9.770 13.744 -6.461 1.00 91.38 87 LYS A CA 1
ATOM 721 C C . LYS A 1 87 ? 10.185 14.365 -7.798 1.00 91.38 87 LYS A C 1
ATOM 723 O O . LYS A 1 87 ? 10.131 15.582 -7.952 1.00 91.38 87 LYS A O 1
ATOM 728 N N . ASN A 1 88 ? 10.642 13.546 -8.747 1.00 91.12 88 ASN A N 1
ATOM 729 C CA . ASN A 1 88 ? 11.085 13.997 -10.060 1.00 91.12 88 ASN A CA 1
ATOM 730 C C . ASN A 1 88 ? 10.942 12.877 -11.098 1.00 91.12 88 ASN A C 1
ATOM 732 O O . ASN A 1 88 ? 11.928 12.303 -11.558 1.00 91.12 88 AS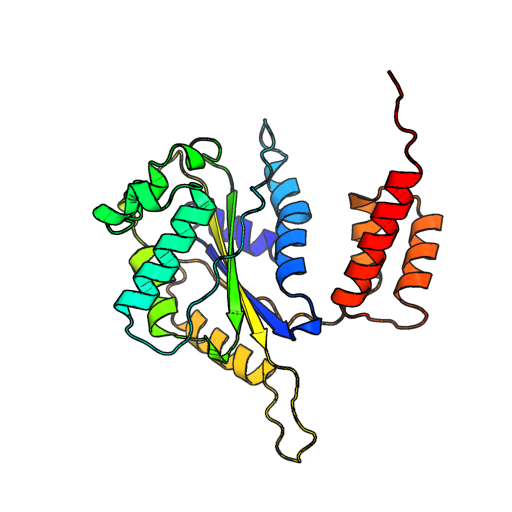N A O 1
ATOM 736 N N . ALA A 1 89 ? 9.705 12.544 -11.473 1.00 93.25 89 ALA A N 1
ATOM 737 C CA . ALA A 1 89 ? 9.461 11.509 -12.480 1.00 93.25 89 ALA A CA 1
ATOM 738 C C . ALA A 1 89 ? 10.014 11.868 -13.870 1.00 93.25 89 ALA A C 1
ATOM 740 O O . ALA A 1 89 ? 10.420 10.977 -14.613 1.00 93.25 89 ALA A O 1
ATOM 741 N N . THR A 1 90 ? 10.050 13.156 -14.224 1.00 93.38 90 THR A N 1
ATOM 742 C CA . THR A 1 90 ? 10.456 13.631 -15.557 1.00 93.38 90 THR A CA 1
ATOM 743 C C . THR A 1 90 ? 11.870 13.187 -15.926 1.00 93.38 90 THR A C 1
ATOM 745 O O . THR A 1 90 ? 12.102 12.803 -17.067 1.00 93.38 90 THR A O 1
ATOM 748 N N . LEU A 1 91 ? 12.787 13.145 -14.952 1.00 93.19 91 LEU A N 1
ATOM 749 C CA . LEU A 1 91 ? 14.171 12.698 -15.152 1.00 93.19 91 LEU A CA 1
ATOM 750 C C . LEU A 1 91 ? 14.277 11.256 -15.689 1.00 93.19 91 LEU A C 1
ATOM 752 O O . LEU A 1 91 ? 15.256 10.907 -16.338 1.00 93.19 91 LEU A O 1
ATOM 756 N N . TYR A 1 92 ? 13.277 10.414 -15.422 1.00 93.44 92 TYR A N 1
ATOM 757 C CA . TYR A 1 92 ? 13.315 8.973 -15.695 1.00 93.44 92 TYR A CA 1
ATOM 758 C C . TYR A 1 92 ? 12.434 8.551 -16.877 1.00 93.44 92 TYR A C 1
ATOM 760 O O . TYR A 1 92 ? 12.370 7.364 -17.216 1.00 93.44 92 TYR A O 1
ATOM 768 N N . GLN A 1 93 ? 11.739 9.507 -17.498 1.00 91.75 93 GLN A N 1
ATOM 769 C CA . GLN A 1 93 ? 10.756 9.237 -18.542 1.00 91.75 93 GLN A CA 1
ATOM 770 C C . GLN A 1 93 ? 11.393 8.593 -19.781 1.00 91.75 93 GLN A C 1
ATOM 772 O O . GLN A 1 93 ? 10.848 7.620 -20.307 1.00 91.75 93 GLN A O 1
ATOM 777 N N . ASP A 1 94 ? 12.560 9.081 -20.200 1.00 91.62 94 ASP A N 1
ATOM 778 C CA . ASP A 1 94 ? 13.246 8.611 -21.412 1.00 91.62 94 ASP A CA 1
ATOM 779 C C . ASP A 1 94 ? 13.811 7.193 -21.258 1.00 91.62 94 ASP A C 1
ATOM 781 O O . ASP A 1 94 ? 13.886 6.433 -22.224 1.00 91.62 94 ASP A O 1
ATOM 785 N N . ASN A 1 95 ? 14.107 6.784 -20.022 1.00 90.56 95 ASN A N 1
ATOM 786 C CA . ASN A 1 95 ? 14.547 5.425 -19.710 1.00 90.56 95 ASN A CA 1
ATOM 787 C C . ASN A 1 95 ? 13.382 4.444 -19.528 1.00 90.56 95 ASN A C 1
ATOM 789 O O . ASN A 1 95 ? 13.613 3.259 -19.284 1.00 90.56 95 ASN A O 1
ATOM 793 N N . GLY A 1 96 ? 12.134 4.910 -19.625 1.00 92.56 96 GLY A N 1
ATOM 794 C CA . GLY A 1 96 ? 10.953 4.074 -19.433 1.00 92.56 96 GLY A CA 1
ATOM 795 C C . GLY A 1 96 ? 10.752 3.618 -17.987 1.00 92.56 96 GLY A C 1
ATOM 796 O O . GLY A 1 96 ? 10.147 2.568 -17.776 1.00 92.56 96 GLY A O 1
ATOM 797 N N . PHE A 1 97 ? 11.237 4.392 -17.005 1.00 95.50 97 PHE A N 1
ATOM 798 C CA . PHE A 1 97 ? 11.043 4.127 -15.573 1.00 95.50 97 PHE A CA 1
ATOM 799 C C . PHE A 1 97 ? 11.569 2.754 -15.107 1.00 95.50 97 PHE A C 1
ATOM 801 O O . PHE A 1 97 ? 10.895 2.024 -14.372 1.00 95.50 97 PHE A O 1
ATOM 808 N N . LYS A 1 98 ? 12.776 2.376 -15.545 1.00 93.69 98 LYS A N 1
ATOM 809 C CA . LYS A 1 98 ? 13.420 1.114 -15.145 1.00 93.69 98 LYS A CA 1
ATOM 810 C C . LYS A 1 98 ? 13.612 1.038 -13.637 1.00 93.69 98 LYS A C 1
ATOM 812 O O . LYS A 1 98 ? 14.073 1.995 -13.021 1.00 93.69 98 LYS A O 1
ATOM 817 N N . LEU A 1 99 ? 13.333 -0.126 -13.057 1.00 92.50 99 LEU A N 1
ATOM 818 C CA . LEU A 1 99 ? 13.458 -0.329 -11.617 1.00 92.50 99 LEU A CA 1
ATOM 819 C C . LEU A 1 99 ? 14.896 -0.070 -11.125 1.00 92.50 99 LEU A C 1
ATOM 821 O O . LEU A 1 99 ? 15.080 0.591 -10.106 1.00 92.50 99 LEU A O 1
ATOM 825 N N . SER A 1 100 ? 15.912 -0.443 -11.909 1.00 91.56 100 SER A N 1
ATOM 826 C CA . SER A 1 100 ? 17.323 -0.128 -11.636 1.00 91.56 100 SER A CA 1
ATOM 827 C C . SER A 1 100 ? 17.591 1.360 -11.381 1.00 91.56 100 SER A C 1
ATOM 829 O O . SER A 1 100 ? 18.426 1.707 -10.545 1.00 91.56 100 SER A O 1
ATOM 831 N N . ASP A 1 101 ? 16.884 2.250 -12.082 1.00 91.56 101 ASP A N 1
ATOM 832 C CA . ASP A 1 101 ? 17.058 3.697 -11.945 1.00 91.56 101 ASP A CA 1
ATOM 833 C C . ASP A 1 101 ? 16.400 4.217 -10.664 1.00 91.56 101 ASP A C 1
ATOM 835 O O . ASP A 1 101 ? 16.911 5.150 -10.040 1.00 91.56 101 ASP A O 1
ATOM 839 N N . LEU A 1 102 ? 15.301 3.581 -10.236 1.00 91.69 102 LEU A N 1
ATOM 840 C CA . LEU A 1 102 ? 14.685 3.845 -8.939 1.00 91.69 102 LEU A CA 1
ATOM 841 C C . LEU A 1 102 ? 15.670 3.497 -7.820 1.00 91.69 102 LEU A C 1
ATOM 843 O O . LEU A 1 102 ? 15.936 4.346 -6.975 1.00 91.69 102 LEU A O 1
ATOM 847 N N . PHE A 1 103 ? 16.265 2.299 -7.865 1.00 89.62 103 PHE A N 1
ATOM 848 C CA . PHE A 1 103 ? 17.242 1.818 -6.877 1.00 89.62 103 PHE A CA 1
ATOM 849 C C . PHE A 1 103 ? 18.506 2.679 -6.786 1.00 89.62 103 PHE A C 1
ATOM 851 O O . PHE A 1 103 ? 19.070 2.827 -5.705 1.00 89.62 103 PHE A O 1
ATOM 858 N N . ARG A 1 104 ? 18.927 3.289 -7.898 1.00 88.81 104 ARG A N 1
ATOM 859 C CA . ARG A 1 104 ? 20.064 4.224 -7.949 1.00 88.81 104 ARG A CA 1
ATOM 860 C C . ARG A 1 104 ? 19.686 5.665 -7.600 1.00 88.81 104 ARG A C 1
ATOM 862 O O . ARG A 1 104 ? 20.555 6.535 -7.587 1.00 88.81 104 ARG A O 1
ATOM 869 N N . SER A 1 105 ? 18.408 5.948 -7.345 1.00 89.44 105 SER A N 1
ATOM 870 C CA . SER A 1 105 ? 17.959 7.302 -7.041 1.00 89.44 105 SER A CA 1
ATOM 871 C C . SER A 1 105 ? 18.548 7.792 -5.711 1.00 89.44 105 SER A C 1
ATOM 873 O O . SER A 1 105 ? 18.418 7.104 -4.692 1.00 89.44 105 SER A O 1
ATOM 875 N N . PRO A 1 106 ? 19.087 9.026 -5.652 1.00 87.88 106 PRO A N 1
ATOM 876 C CA . PRO A 1 106 ? 19.533 9.634 -4.396 1.00 87.88 106 PRO A CA 1
ATOM 877 C C . PRO A 1 106 ? 18.434 9.697 -3.325 1.00 87.88 106 PRO A C 1
ATOM 879 O O . PRO A 1 106 ? 18.726 9.715 -2.130 1.00 87.88 106 PRO A O 1
ATOM 882 N N . ALA A 1 107 ? 17.159 9.694 -3.735 1.00 86.62 107 ALA A N 1
ATOM 883 C CA . ALA A 1 107 ? 16.019 9.684 -2.823 1.00 86.62 107 ALA A CA 1
ATOM 884 C C . ALA A 1 107 ? 15.969 8.428 -1.933 1.00 86.62 107 ALA A C 1
ATOM 886 O O . ALA A 1 107 ? 15.470 8.508 -0.807 1.00 86.62 107 ALA A O 1
ATOM 887 N N . LEU A 1 108 ? 16.504 7.301 -2.419 1.00 87.00 108 LEU A N 1
ATOM 888 C CA . LEU A 1 108 ? 16.545 6.027 -1.703 1.00 87.00 108 LEU A CA 1
ATOM 889 C C . LEU A 1 108 ? 17.795 5.839 -0.850 1.00 87.00 108 LEU A C 1
ATOM 891 O O . LEU A 1 108 ? 17.728 5.108 0.133 1.00 87.00 108 LEU A O 1
ATOM 895 N N . ALA A 1 109 ? 18.906 6.504 -1.186 1.00 82.50 109 ALA A N 1
ATOM 896 C CA . ALA A 1 109 ? 20.192 6.313 -0.509 1.00 82.50 109 ALA A CA 1
ATOM 897 C C . ALA A 1 109 ? 20.087 6.508 1.014 1.00 82.50 109 ALA A C 1
ATOM 899 O O . ALA A 1 109 ? 20.648 5.745 1.795 1.00 82.50 109 ALA A O 1
ATOM 900 N N . LYS A 1 110 ? 19.276 7.479 1.452 1.00 78.38 110 LYS A N 1
ATOM 901 C CA . LYS A 1 110 ? 19.031 7.747 2.878 1.00 78.38 110 LYS A CA 1
ATOM 902 C C . LYS A 1 110 ? 18.206 6.674 3.603 1.00 78.38 110 LYS A C 1
ATOM 904 O O . LYS A 1 110 ? 18.158 6.695 4.825 1.00 78.38 110 LYS A O 1
ATOM 909 N N . TYR A 1 111 ? 17.544 5.775 2.874 1.00 82.06 111 TYR A N 1
ATOM 910 C CA . TYR A 1 111 ? 16.717 4.686 3.407 1.00 82.06 111 TYR A CA 1
ATOM 911 C C . TYR A 1 111 ? 17.373 3.308 3.246 1.00 82.06 111 TYR A C 1
ATOM 913 O O . TYR A 1 111 ? 16.707 2.294 3.456 1.00 82.06 111 TYR A O 1
ATOM 921 N N . GLY A 1 112 ? 18.658 3.232 2.884 1.00 77.12 112 GLY A N 1
ATOM 922 C CA . GLY A 1 112 ? 19.354 1.950 2.761 1.00 77.12 112 GLY A CA 1
ATOM 923 C C . GLY A 1 112 ? 19.212 1.106 4.031 1.00 77.12 112 GLY A C 1
ATOM 924 O O . GLY A 1 112 ? 19.302 1.638 5.137 1.00 77.12 112 GLY A O 1
ATOM 925 N N . ASN A 1 113 ? 18.921 -0.192 3.890 1.00 76.31 113 ASN A N 1
ATOM 926 C CA . ASN A 1 113 ? 18.614 -1.131 4.986 1.00 76.31 113 ASN A CA 1
ATOM 927 C C . ASN A 1 113 ? 17.342 -0.847 5.819 1.00 76.31 113 ASN A C 1
ATOM 929 O O . ASN A 1 113 ? 17.022 -1.618 6.733 1.00 76.31 113 ASN A O 1
ATOM 933 N N . HIS A 1 114 ? 16.590 0.209 5.502 1.00 83.00 114 HIS A N 1
ATOM 934 C CA . HIS A 1 114 ? 15.333 0.561 6.166 1.00 83.00 114 HIS A CA 1
ATOM 935 C C . HIS A 1 114 ? 14.122 0.082 5.365 1.00 83.00 114 HIS A C 1
ATOM 937 O O . HIS A 1 114 ? 14.252 -0.633 4.376 1.00 83.00 114 HIS A O 1
ATOM 943 N N . VAL A 1 115 ? 12.921 0.442 5.815 1.00 87.12 115 VAL A N 1
ATOM 944 C CA . VAL A 1 115 ? 11.666 0.117 5.134 1.00 87.12 115 VAL A CA 1
ATOM 945 C C . VAL A 1 115 ? 11.097 1.333 4.427 1.00 87.12 115 VAL A C 1
ATOM 947 O O . VAL A 1 115 ? 11.075 2.439 4.966 1.00 87.12 115 VAL A O 1
ATOM 950 N N . MET A 1 116 ? 10.556 1.090 3.239 1.00 90.19 116 MET A N 1
ATOM 951 C CA . MET A 1 116 ? 9.695 2.020 2.532 1.00 90.19 116 MET A CA 1
ATOM 952 C C . MET A 1 116 ? 8.321 1.418 2.297 1.00 90.19 116 MET A C 1
ATOM 954 O O . MET A 1 116 ? 8.190 0.285 1.844 1.00 90.19 116 MET A O 1
ATOM 958 N N . ILE A 1 117 ? 7.293 2.215 2.571 1.00 93.44 117 ILE A N 1
ATOM 959 C CA . ILE A 1 117 ? 5.896 1.836 2.390 1.00 93.44 117 ILE A CA 1
ATOM 960 C C . ILE A 1 117 ? 5.359 2.605 1.194 1.00 93.44 117 ILE A C 1
ATOM 962 O O . ILE A 1 117 ? 5.362 3.834 1.211 1.00 93.44 117 ILE A O 1
ATOM 966 N N . ILE A 1 118 ? 4.895 1.885 0.176 1.00 95.69 118 ILE A N 1
ATOM 967 C CA . ILE A 1 118 ? 4.310 2.463 -1.032 1.00 95.69 118 ILE A CA 1
ATOM 968 C C . ILE A 1 118 ? 2.816 2.117 -1.046 1.00 95.69 118 ILE A C 1
ATOM 970 O O . ILE A 1 118 ? 2.452 0.983 -1.382 1.00 95.69 118 ILE A O 1
ATOM 974 N N . PRO A 1 119 ? 1.943 3.060 -0.653 1.00 96.62 119 PRO A N 1
ATOM 975 C CA . PRO A 1 119 ? 0.508 2.854 -0.710 1.00 96.62 119 PRO A CA 1
ATOM 976 C C . PRO A 1 119 ? -0.007 3.009 -2.144 1.00 96.62 119 PRO A C 1
ATOM 978 O O . PRO A 1 119 ? 0.361 3.935 -2.862 1.00 96.62 119 PRO A O 1
ATOM 981 N N . HIS A 1 120 ? -0.887 2.101 -2.542 1.00 97.81 120 HIS A N 1
ATOM 982 C CA . HIS A 1 120 ? -1.620 2.097 -3.799 1.00 97.81 120 HIS A CA 1
ATOM 983 C C . HIS A 1 120 ? -3.101 2.095 -3.455 1.00 97.81 120 HIS A C 1
ATOM 985 O O . HIS A 1 120 ? -3.554 1.216 -2.722 1.00 97.81 120 HIS A O 1
ATOM 991 N N . ILE A 1 121 ? -3.857 3.056 -3.971 1.00 96.00 121 ILE A N 1
ATOM 992 C CA . ILE A 1 121 ? -5.299 3.140 -3.742 1.00 96.00 121 ILE A CA 1
ATOM 993 C C . ILE A 1 121 ? -6.013 2.707 -5.012 1.00 96.00 121 ILE A C 1
ATOM 995 O O . ILE A 1 121 ? -5.698 3.178 -6.105 1.00 96.00 121 ILE A O 1
ATOM 999 N N . LEU A 1 122 ? -6.987 1.817 -4.853 1.00 95.44 122 LEU A N 1
ATOM 1000 C CA . LEU A 1 122 ? -7.861 1.387 -5.930 1.00 95.44 122 LEU A CA 1
ATOM 1001 C C . LEU A 1 122 ? -9.257 1.063 -5.421 1.00 95.44 122 LEU A C 1
ATOM 1003 O O . LEU A 1 122 ? -9.449 0.608 -4.300 1.00 95.44 122 LEU A O 1
ATOM 1007 N N . THR A 1 123 ? -10.233 1.244 -6.291 1.00 93.19 123 THR A N 1
ATOM 1008 C CA . THR A 1 123 ? -11.577 0.695 -6.143 1.00 93.19 123 THR A CA 1
ATOM 1009 C C . THR A 1 123 ? -11.654 -0.673 -6.814 1.00 93.19 123 THR A C 1
ATOM 1011 O O . THR A 1 123 ? -10.837 -1.018 -7.675 1.00 93.19 123 THR A O 1
ATOM 1014 N N . MET A 1 124 ? -12.677 -1.455 -6.474 1.00 89.00 124 MET A N 1
ATOM 1015 C CA . MET A 1 124 ? -12.903 -2.746 -7.131 1.00 89.00 124 MET A CA 1
ATOM 1016 C C . MET A 1 124 ? -13.126 -2.622 -8.652 1.00 89.00 124 MET A C 1
ATOM 1018 O O . MET A 1 124 ? -12.723 -3.504 -9.409 1.00 89.00 124 MET A O 1
ATOM 1022 N N . ASP A 1 125 ? -13.698 -1.514 -9.129 1.00 89.50 125 ASP A N 1
ATOM 1023 C CA . ASP A 1 125 ? -13.909 -1.276 -10.565 1.00 89.50 125 ASP A CA 1
ATOM 1024 C C . ASP A 1 125 ? -12.599 -1.000 -11.323 1.00 89.50 125 ASP A C 1
ATOM 1026 O O . ASP A 1 125 ? -12.490 -1.279 -12.521 1.00 89.50 125 ASP A O 1
ATOM 1030 N N . GLN A 1 126 ? -11.574 -0.517 -10.615 1.00 93.94 126 GLN A N 1
ATOM 1031 C CA . GLN A 1 126 ? -10.214 -0.334 -11.130 1.00 93.94 126 GLN A CA 1
ATOM 1032 C C . GLN A 1 126 ? -9.390 -1.631 -11.101 1.00 93.94 126 GLN A C 1
ATOM 1034 O O . GLN A 1 126 ? -8.273 -1.661 -11.621 1.00 93.94 126 GLN A O 1
ATOM 1039 N N . TRP A 1 127 ? -9.918 -2.722 -10.531 1.00 92.25 127 TRP A N 1
ATOM 1040 C CA . TRP A 1 127 ? -9.204 -3.993 -10.465 1.00 92.25 127 TRP A CA 1
ATOM 1041 C C . TRP A 1 127 ? -8.878 -4.528 -11.866 1.00 92.25 127 TRP A C 1
ATOM 1043 O O . TRP A 1 127 ? -9.751 -4.906 -12.655 1.00 92.25 127 TRP A O 1
ATOM 1053 N N . ASP A 1 128 ? -7.582 -4.615 -12.152 1.00 94.12 128 ASP A N 1
ATOM 1054 C CA . ASP A 1 128 ? -7.037 -5.209 -13.365 1.00 94.12 128 ASP A CA 1
ATOM 1055 C C . ASP A 1 128 ? -5.956 -6.221 -12.987 1.00 94.12 128 ASP A C 1
ATOM 1057 O O . ASP A 1 128 ? -4.805 -5.871 -12.720 1.00 94.12 128 ASP A O 1
ATOM 1061 N N . GLN A 1 129 ? -6.336 -7.500 -12.994 1.00 92.88 129 GLN A N 1
ATOM 1062 C CA . GLN A 1 129 ? -5.446 -8.598 -12.628 1.00 92.88 129 GLN A CA 1
ATOM 1063 C C . GLN A 1 129 ? -4.194 -8.668 -13.515 1.00 92.88 129 GLN A C 1
ATOM 1065 O O . GLN A 1 129 ? -3.130 -9.028 -13.020 1.00 92.88 129 GLN A O 1
ATOM 1070 N N . LYS A 1 130 ? -4.281 -8.315 -14.807 1.00 94.31 130 LYS A N 1
ATOM 1071 C CA . LYS A 1 130 ? -3.111 -8.356 -15.703 1.00 94.31 130 LYS A CA 1
ATOM 1072 C C . LYS A 1 130 ? -2.111 -7.268 -15.337 1.00 94.31 130 LYS A C 1
ATOM 1074 O O . LYS A 1 130 ? -0.908 -7.515 -15.346 1.00 94.31 130 LYS A O 1
ATOM 1079 N N . LEU A 1 131 ? -2.610 -6.075 -15.019 1.00 96.56 131 LEU A N 1
ATOM 1080 C CA . LEU A 1 131 ? -1.771 -4.967 -14.581 1.00 96.56 131 LEU A CA 1
ATOM 1081 C C . LEU A 1 131 ? -1.146 -5.248 -13.211 1.00 96.56 131 LEU A C 1
ATOM 1083 O O . LEU A 1 131 ? 0.053 -5.049 -13.055 1.00 96.56 131 LEU A O 1
ATOM 1087 N N . MET A 1 132 ? -1.936 -5.763 -12.264 1.00 95.31 132 MET A N 1
ATOM 1088 C CA . MET A 1 132 ? -1.475 -6.128 -10.922 1.00 95.31 132 MET A CA 1
ATOM 1089 C C . MET A 1 132 ? -0.400 -7.218 -10.974 1.00 95.31 132 MET A C 1
ATOM 1091 O O . MET A 1 132 ? 0.652 -7.073 -10.359 1.00 95.31 132 MET A O 1
ATOM 1095 N N . ASN A 1 133 ? -0.632 -8.275 -11.764 1.00 93.62 133 ASN A N 1
ATOM 1096 C CA . ASN A 1 133 ? 0.344 -9.341 -11.964 1.00 93.62 133 ASN A CA 1
ATOM 1097 C C . ASN A 1 133 ? 1.645 -8.800 -12.551 1.00 93.62 133 ASN A C 1
ATOM 1099 O O . ASN A 1 133 ? 2.702 -9.075 -12.007 1.00 93.62 133 ASN A O 1
ATOM 1103 N N . TRP A 1 134 ? 1.570 -8.004 -13.623 1.00 95.12 134 TRP A N 1
ATOM 1104 C CA . TRP A 1 134 ? 2.770 -7.408 -14.206 1.00 95.12 134 TRP A CA 1
ATOM 1105 C C . TRP A 1 134 ? 3.518 -6.536 -13.195 1.00 95.12 134 TRP A C 1
ATOM 1107 O O . TRP A 1 134 ? 4.736 -6.608 -13.099 1.00 95.12 134 TRP A O 1
ATOM 1117 N N . TYR A 1 135 ? 2.806 -5.709 -12.434 1.00 95.75 135 TYR A N 1
ATOM 1118 C CA . TYR A 1 135 ? 3.447 -4.795 -11.503 1.00 95.75 135 TYR A CA 1
ATOM 1119 C C . TYR A 1 135 ? 4.175 -5.556 -10.388 1.00 95.75 135 TYR A C 1
ATOM 1121 O O . TYR A 1 135 ? 5.345 -5.289 -10.140 1.00 95.75 135 TYR A O 1
ATOM 1129 N N . ILE A 1 136 ? 3.523 -6.547 -9.775 1.00 93.31 136 ILE A N 1
ATOM 1130 C CA . ILE A 1 136 ? 4.094 -7.324 -8.667 1.00 93.31 136 ILE A CA 1
ATOM 1131 C C . ILE A 1 136 ? 5.144 -8.337 -9.156 1.00 93.31 136 ILE A C 1
ATOM 1133 O O . ILE A 1 136 ? 6.253 -8.359 -8.633 1.00 93.31 136 ILE A O 1
ATOM 1137 N N . ASN A 1 137 ? 4.811 -9.162 -10.153 1.00 89.31 137 ASN A N 1
ATOM 1138 C CA . ASN A 1 137 ? 5.625 -10.319 -10.545 1.00 89.31 137 ASN A CA 1
ATOM 1139 C C . ASN A 1 137 ? 6.626 -10.045 -11.666 1.00 89.31 137 ASN A C 1
ATOM 1141 O O . ASN A 1 137 ? 7.576 -10.814 -11.790 1.00 89.31 137 ASN A O 1
ATOM 1145 N N . ASP A 1 138 ? 6.428 -9.002 -12.476 1.00 91.12 138 ASP A N 1
ATOM 1146 C CA . ASP A 1 138 ? 7.330 -8.716 -13.595 1.00 91.12 138 ASP A CA 1
ATOM 1147 C C . ASP A 1 138 ? 8.185 -7.482 -13.286 1.00 91.12 138 ASP A C 1
ATOM 1149 O O . ASP A 1 138 ? 9.403 -7.534 -13.390 1.00 91.12 138 ASP A O 1
ATOM 1153 N N . TYR A 1 139 ? 7.562 -6.364 -12.894 1.00 93.81 139 TYR A N 1
ATOM 1154 C CA . TYR A 1 139 ? 8.279 -5.113 -12.644 1.00 93.81 139 TYR A CA 1
ATOM 1155 C C . TYR A 1 139 ? 9.062 -5.162 -11.332 1.00 93.81 139 TYR A C 1
ATOM 1157 O O . TYR A 1 139 ? 10.263 -4.931 -11.328 1.00 93.81 139 TYR A O 1
ATOM 1165 N N . TRP A 1 140 ? 8.392 -5.499 -10.229 1.00 91.75 140 TRP A N 1
ATOM 1166 C CA . TRP A 1 140 ? 8.998 -5.592 -8.900 1.00 91.75 140 TRP A CA 1
ATOM 1167 C C . TRP A 1 140 ? 9.801 -6.884 -8.671 1.00 91.75 140 TRP A C 1
ATOM 1169 O O . TRP A 1 140 ? 10.422 -7.030 -7.629 1.00 91.75 140 TRP A O 1
ATOM 1179 N N . ASN A 1 141 ? 9.862 -7.820 -9.615 1.00 83.94 141 ASN A N 1
ATOM 1180 C CA . ASN A 1 141 ? 10.651 -9.053 -9.469 1.00 83.94 141 ASN A CA 1
ATOM 1181 C C . ASN A 1 141 ? 12.003 -8.988 -10.203 1.00 83.94 141 ASN A C 1
ATOM 1183 O O . ASN A 1 141 ? 12.528 -10.003 -10.660 1.00 83.94 141 ASN A O 1
ATOM 1187 N N . ASP A 1 142 ? 12.574 -7.793 -10.348 1.00 83.19 142 ASP A N 1
ATOM 1188 C CA . ASP A 1 142 ? 13.908 -7.625 -10.921 1.00 83.19 142 ASP A CA 1
ATOM 1189 C C . ASP A 1 142 ? 14.981 -7.934 -9.866 1.00 83.19 142 ASP A C 1
ATOM 1191 O O . ASP A 1 142 ? 15.389 -7.073 -9.081 1.00 83.19 142 ASP A O 1
ATOM 1195 N N . LYS A 1 143 ? 15.411 -9.203 -9.817 1.00 75.50 143 LYS A N 1
ATOM 1196 C CA . LYS A 1 143 ? 16.341 -9.694 -8.790 1.00 75.50 143 LYS A CA 1
ATOM 1197 C C . LYS A 1 143 ? 17.701 -8.998 -8.806 1.00 75.50 143 LYS A C 1
ATOM 1199 O O . LYS A 1 143 ? 18.354 -8.930 -7.766 1.00 75.50 143 LYS A O 1
ATOM 1204 N N . GLU A 1 144 ? 18.108 -8.463 -9.954 1.00 77.88 144 GLU A N 1
ATOM 1205 C CA . GLU A 1 144 ? 19.400 -7.797 -10.133 1.00 77.88 144 GLU A CA 1
ATOM 1206 C C . GLU A 1 144 ? 19.473 -6.462 -9.381 1.00 77.88 144 GLU A C 1
ATOM 1208 O O . GLU A 1 144 ? 20.559 -5.969 -9.076 1.00 77.88 144 GLU A O 1
ATOM 1213 N N . CYS A 1 145 ? 18.321 -5.891 -9.022 1.00 79.81 145 CYS A N 1
ATOM 1214 C CA . CYS A 1 145 ? 18.244 -4.617 -8.320 1.00 79.81 145 CYS A CA 1
ATOM 1215 C C . CYS A 1 145 ? 18.440 -4.723 -6.792 1.00 79.81 145 CYS A C 1
ATOM 1217 O O . CYS A 1 145 ? 18.690 -3.711 -6.131 1.00 79.81 145 CYS A O 1
ATOM 1219 N N . TYR A 1 146 ? 18.348 -5.920 -6.200 1.00 78.25 146 TYR A N 1
ATOM 1220 C CA . TYR A 1 146 ? 18.325 -6.091 -4.741 1.00 78.25 146 TYR A CA 1
ATOM 1221 C C . TYR A 1 146 ? 19.729 -6.206 -4.119 1.00 78.25 146 TYR A C 1
ATOM 1223 O O . TYR A 1 146 ? 20.243 -7.295 -3.867 1.00 78.25 146 TYR A O 1
ATOM 1231 N N . GLY A 1 147 ? 20.345 -5.056 -3.823 1.00 70.62 147 GLY A N 1
ATOM 1232 C CA . GLY A 1 147 ? 21.657 -4.941 -3.162 1.00 70.62 147 GLY A CA 1
ATOM 1233 C C . GLY A 1 147 ? 21.627 -4.961 -1.622 1.00 70.62 147 GLY A C 1
ATOM 1234 O O . GLY A 1 147 ? 20.588 -5.133 -0.994 1.00 70.62 147 GLY A O 1
ATOM 1235 N N . ILE A 1 148 ? 22.782 -4.827 -0.957 1.00 65.12 148 ILE A N 1
ATOM 1236 C CA . ILE A 1 148 ? 22.865 -4.689 0.520 1.00 65.12 148 ILE A CA 1
ATOM 1237 C C . ILE A 1 148 ? 22.392 -3.308 0.988 1.00 65.12 148 ILE A C 1
ATOM 1239 O O . ILE A 1 148 ? 21.894 -3.188 2.093 1.00 65.12 148 ILE A O 1
ATOM 1243 N N . GLU A 1 149 ? 22.456 -2.282 0.147 1.00 77.56 149 GLU A N 1
ATOM 1244 C CA . GLU A 1 149 ? 22.218 -0.893 0.568 1.00 77.56 149 GLU A CA 1
ATOM 1245 C C . GLU A 1 149 ? 20.835 -0.356 0.182 1.00 77.56 149 GLU A C 1
ATOM 1247 O O . GLU A 1 149 ? 20.609 0.850 0.175 1.00 77.56 149 GLU A O 1
ATOM 1252 N N . VAL A 1 150 ? 19.890 -1.238 -0.143 1.00 83.56 150 VAL A N 1
ATOM 1253 C CA . VAL A 1 150 ? 18.569 -0.839 -0.643 1.00 83.56 150 VAL A CA 1
ATOM 1254 C C . VAL A 1 150 ? 17.498 -0.967 0.445 1.00 83.56 150 VAL A C 1
ATOM 1256 O O . VAL A 1 150 ? 17.619 -1.828 1.322 1.00 83.56 150 VAL A O 1
ATOM 1259 N N . PRO A 1 151 ? 16.452 -0.122 0.437 1.00 87.06 151 PRO A N 1
ATOM 1260 C CA . PRO A 1 151 ? 15.334 -0.287 1.353 1.00 87.06 151 PRO A CA 1
ATOM 1261 C C . PRO A 1 151 ? 14.521 -1.544 1.026 1.00 87.06 151 PRO A C 1
ATOM 1263 O O . PRO A 1 151 ? 14.359 -1.932 -0.130 1.00 87.06 151 PRO A O 1
ATOM 1266 N N . GLN A 1 152 ? 13.928 -2.132 2.060 1.00 88.44 152 GLN A N 1
ATOM 1267 C CA . GLN A 1 152 ? 12.861 -3.112 1.929 1.00 88.44 152 GLN A CA 1
ATOM 1268 C C . GLN A 1 152 ? 11.568 -2.397 1.528 1.00 88.44 152 GLN A C 1
ATOM 1270 O O . GLN A 1 152 ? 11.035 -1.580 2.284 1.00 88.44 152 GLN A O 1
ATOM 1275 N N . PHE A 1 153 ? 11.024 -2.745 0.367 1.00 91.56 153 PHE A N 1
ATOM 1276 C CA . PHE A 1 153 ? 9.760 -2.192 -0.109 1.00 91.56 153 PHE A CA 1
ATOM 1277 C C . PHE A 1 153 ? 8.566 -2.999 0.405 1.00 91.56 153 PHE A C 1
ATOM 1279 O O . PHE A 1 153 ? 8.537 -4.229 0.309 1.00 91.56 153 PHE A O 1
ATOM 1286 N N . LEU A 1 154 ? 7.569 -2.294 0.937 1.00 93.88 154 LEU A N 1
ATOM 1287 C CA . LEU A 1 154 ? 6.259 -2.820 1.304 1.00 93.88 154 LEU A CA 1
ATOM 1288 C C . LEU A 1 154 ? 5.211 -2.148 0.415 1.00 93.88 154 LEU A C 1
ATOM 1290 O O . LEU A 1 154 ? 4.948 -0.950 0.539 1.00 93.88 154 LEU A O 1
ATOM 1294 N N . LEU A 1 155 ? 4.625 -2.917 -0.494 1.00 95.88 155 LEU A N 1
ATOM 1295 C CA . LEU A 1 155 ? 3.608 -2.459 -1.433 1.00 95.88 155 LEU A CA 1
ATOM 1296 C C . LEU A 1 155 ? 2.238 -2.703 -0.805 1.00 95.88 155 LEU A C 1
ATOM 1298 O O . LEU A 1 155 ? 1.817 -3.848 -0.680 1.00 95.88 155 LEU A O 1
ATOM 1302 N N . PHE A 1 156 ? 1.542 -1.647 -0.393 1.00 96.44 156 PHE A N 1
ATOM 1303 C CA . PHE A 1 156 ? 0.192 -1.770 0.158 1.00 96.44 156 PHE A CA 1
ATOM 1304 C C . PHE A 1 156 ? -0.838 -1.477 -0.927 1.00 96.44 156 PHE A C 1
ATOM 1306 O O . PHE A 1 156 ? -0.883 -0.364 -1.432 1.00 96.44 156 PHE A O 1
ATOM 1313 N N . PHE A 1 157 ? -1.674 -2.453 -1.264 1.00 97.06 157 PHE A N 1
ATOM 1314 C CA . PHE A 1 157 ? -2.811 -2.323 -2.169 1.00 97.06 157 PHE A CA 1
ATOM 1315 C C . PHE A 1 157 ? -4.086 -2.160 -1.346 1.00 97.06 157 PHE A C 1
ATOM 1317 O O . PHE A 1 157 ? -4.570 -3.109 -0.730 1.00 97.06 157 PHE A O 1
ATOM 1324 N N . ILE A 1 158 ? -4.599 -0.935 -1.318 1.00 95.56 158 ILE A N 1
ATOM 1325 C CA . ILE A 1 158 ? -5.717 -0.487 -0.494 1.00 95.56 158 ILE A CA 1
ATOM 1326 C C . ILE A 1 158 ? -6.966 -0.445 -1.373 1.00 95.56 158 ILE A C 1
ATOM 1328 O O . ILE A 1 158 ? -7.150 0.476 -2.169 1.00 95.56 158 ILE A O 1
ATOM 1332 N N . ILE A 1 159 ? -7.801 -1.472 -1.242 1.00 94.00 159 ILE A N 1
ATOM 1333 C CA . ILE A 1 159 ? -8.937 -1.749 -2.118 1.00 94.00 159 ILE A CA 1
ATOM 1334 C C . ILE A 1 159 ? -10.229 -1.301 -1.436 1.00 94.00 159 ILE A C 1
ATOM 1336 O O . ILE A 1 159 ? -10.712 -1.940 -0.496 1.00 94.00 159 ILE A O 1
ATOM 1340 N N . THR A 1 160 ? -10.813 -0.210 -1.919 1.00 91.38 160 THR A N 1
ATOM 1341 C CA . THR A 1 160 ? -12.107 0.271 -1.435 1.00 91.38 160 THR A CA 1
ATOM 1342 C C . THR A 1 160 ? -13.247 -0.403 -2.190 1.00 91.38 160 THR A C 1
ATOM 1344 O O . THR A 1 160 ? -13.318 -0.432 -3.424 1.00 91.38 160 THR A O 1
ATOM 1347 N N . CYS A 1 161 ? -14.161 -0.981 -1.421 1.00 86.88 161 CYS A N 1
ATOM 1348 C CA . CYS A 1 161 ? -15.380 -1.585 -1.928 1.00 86.88 161 CYS A CA 1
ATOM 1349 C C . CYS A 1 161 ? -16.495 -0.536 -1.897 1.00 86.88 161 CYS A C 1
ATOM 1351 O O . CYS A 1 161 ? -16.612 0.230 -0.935 1.00 86.88 161 CYS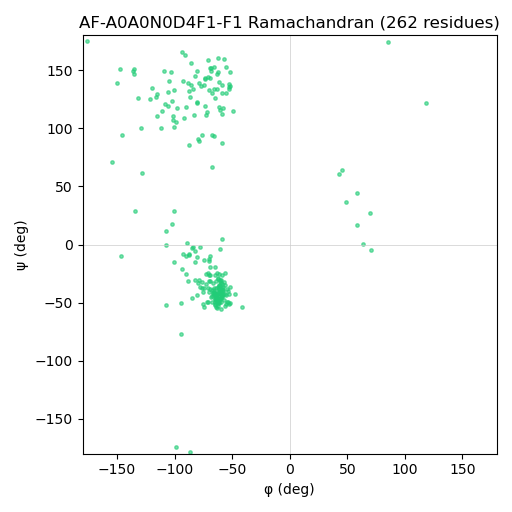 A O 1
ATOM 1353 N N . ALA A 1 162 ? -17.351 -0.517 -2.918 1.00 77.81 162 ALA A N 1
ATOM 1354 C CA . ALA A 1 162 ? -18.596 0.227 -2.812 1.00 77.81 162 ALA A CA 1
ATOM 1355 C C . ALA A 1 162 ? -19.447 -0.400 -1.694 1.00 77.81 162 ALA A C 1
ATOM 1357 O O . ALA A 1 162 ? -19.599 -1.620 -1.637 1.00 77.81 162 ALA A O 1
ATOM 1358 N N . GLY A 1 163 ? -20.011 0.425 -0.806 1.00 66.31 163 GLY A N 1
ATOM 1359 C CA . GLY A 1 163 ? -21.026 -0.041 0.142 1.00 66.31 163 GLY A CA 1
ATOM 1360 C C . GLY A 1 163 ? -22.213 -0.669 -0.597 1.00 66.31 163 GLY A C 1
ATOM 1361 O O . GLY A 1 163 ? -22.418 -0.396 -1.782 1.00 66.31 163 GLY A O 1
ATOM 1362 N N . ASN A 1 164 ? -23.006 -1.495 0.094 1.00 61.09 164 ASN A N 1
ATOM 1363 C CA . ASN A 1 164 ? -24.169 -2.183 -0.479 1.00 61.09 164 ASN A CA 1
ATOM 1364 C C . ASN A 1 164 ? -25.189 -1.178 -1.046 1.00 61.09 164 ASN A C 1
ATOM 1366 O O . ASN A 1 164 ? -26.138 -0.760 -0.377 1.00 61.09 164 ASN A O 1
ATOM 1370 N N . LYS A 1 165 ? -25.020 -0.786 -2.311 1.00 53.06 165 LYS A N 1
ATOM 1371 C CA . LYS A 1 165 ? -25.965 0.061 -3.030 1.00 53.06 165 LYS A CA 1
ATOM 1372 C C . LYS A 1 165 ? -27.134 -0.815 -3.481 1.00 53.06 165 LYS A C 1
ATOM 1374 O O . LYS A 1 165 ? -27.140 -1.311 -4.600 1.00 53.06 165 LYS A O 1
ATOM 1379 N N . ARG A 1 166 ? -28.129 -0.917 -2.589 1.00 49.66 166 ARG A N 1
ATOM 1380 C CA . ARG A 1 166 ? -29.550 -1.311 -2.758 1.00 49.66 166 ARG A CA 1
ATOM 1381 C C . ARG A 1 166 ? -29.963 -2.561 -1.974 1.00 49.66 166 ARG A C 1
ATOM 1383 O O . ARG A 1 166 ? -29.485 -3.666 -2.203 1.00 49.66 166 ARG A O 1
ATOM 1390 N N . LYS A 1 167 ? -30.967 -2.346 -1.113 1.00 46.22 167 LYS A N 1
ATOM 1391 C CA . LYS A 1 167 ? -31.824 -3.341 -0.449 1.00 46.22 167 LYS A CA 1
ATOM 1392 C C . LYS A 1 167 ? -32.718 -4.054 -1.477 1.00 46.22 167 LYS A C 1
ATOM 1394 O O . LYS A 1 167 ? -33.925 -3.846 -1.499 1.00 46.22 167 LYS A O 1
ATOM 1399 N N . PHE A 1 168 ? -32.130 -4.837 -2.373 1.00 52.28 168 PHE A N 1
ATOM 1400 C CA . PHE A 1 168 ? -32.872 -5.788 -3.205 1.00 52.28 168 PHE A CA 1
ATOM 1401 C C . PHE A 1 168 ? -32.542 -7.208 -2.740 1.00 52.28 168 PHE A C 1
ATOM 1403 O O . PHE A 1 168 ? -31.429 -7.450 -2.282 1.00 52.28 168 PHE A O 1
ATOM 1410 N N . LEU A 1 169 ? -33.488 -8.142 -2.876 1.00 49.72 169 LEU A N 1
ATOM 1411 C CA . LEU A 1 169 ? -33.423 -9.540 -2.399 1.00 49.72 169 LEU A CA 1
ATOM 1412 C C . LEU A 1 169 ? -32.253 -10.389 -2.966 1.00 49.72 169 LEU A C 1
ATOM 1414 O O . LEU A 1 169 ? -32.144 -11.568 -2.649 1.00 49.72 169 LEU A O 1
ATOM 1418 N N . PHE A 1 170 ? -31.351 -9.790 -3.750 1.00 55.41 170 PHE A N 1
ATOM 1419 C CA . PHE A 1 170 ? -30.141 -10.400 -4.314 1.00 55.41 170 PHE A CA 1
ATOM 1420 C C . PHE A 1 170 ? -28.903 -9.498 -4.171 1.00 55.41 170 PHE A C 1
ATOM 1422 O O . P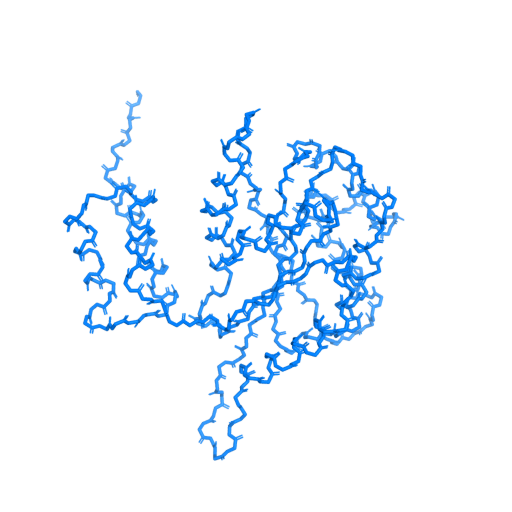HE A 1 170 ? -28.020 -9.524 -5.029 1.00 55.41 170 PHE A O 1
ATOM 1429 N N . SER A 1 171 ? -28.836 -8.647 -3.139 1.00 57.16 171 SER A N 1
ATOM 1430 C CA . SER A 1 171 ? -27.664 -7.795 -2.919 1.00 57.16 171 SER A CA 1
ATOM 1431 C C . SER A 1 171 ? -26.413 -8.662 -2.758 1.00 57.16 171 SER A C 1
ATOM 1433 O O . SER A 1 171 ? -26.287 -9.409 -1.785 1.00 57.16 171 SER A O 1
ATOM 1435 N N . ILE A 1 172 ? -25.505 -8.577 -3.728 1.00 65.38 172 ILE A N 1
ATOM 1436 C CA . ILE A 1 172 ? -24.201 -9.230 -3.671 1.00 65.38 172 ILE A CA 1
ATOM 1437 C C . ILE A 1 172 ? -23.423 -8.581 -2.529 1.00 65.38 172 ILE A C 1
ATOM 1439 O O . ILE A 1 172 ? -23.284 -7.361 -2.487 1.00 65.38 172 ILE A O 1
ATOM 1443 N N . ASP A 1 173 ? -22.923 -9.401 -1.607 1.00 79.56 173 ASP A N 1
ATOM 1444 C CA . ASP A 1 173 ? -21.959 -8.959 -0.604 1.00 79.56 173 ASP A CA 1
ATOM 1445 C C . ASP A 1 173 ? -20.644 -8.623 -1.321 1.00 79.56 173 ASP A C 1
ATOM 1447 O O . ASP A 1 173 ? -19.828 -9.500 -1.630 1.00 79.56 173 ASP A O 1
ATOM 1451 N N . GLU A 1 174 ? -20.481 -7.344 -1.661 1.00 78.81 174 GLU A N 1
ATOM 1452 C CA . GLU A 1 174 ? -19.329 -6.854 -2.415 1.00 78.81 174 GLU A CA 1
ATOM 1453 C C . GLU A 1 174 ? -18.015 -7.125 -1.671 1.00 78.81 174 GLU A C 1
ATOM 1455 O O . GLU A 1 174 ? -17.031 -7.477 -2.319 1.00 78.81 174 GLU A O 1
ATOM 1460 N N . ARG A 1 175 ? -17.995 -7.101 -0.327 1.00 84.19 175 ARG A N 1
ATOM 1461 C CA . ARG A 1 175 ? -16.786 -7.444 0.444 1.00 84.19 175 ARG A CA 1
ATOM 1462 C C . ARG A 1 175 ? -16.377 -8.890 0.210 1.00 84.19 175 ARG A C 1
ATOM 1464 O O . ARG A 1 175 ? -15.224 -9.145 -0.127 1.00 84.19 175 ARG A O 1
ATOM 1471 N N . LYS A 1 176 ? -17.317 -9.835 0.320 1.00 84.69 176 LYS A N 1
ATOM 1472 C CA . LYS A 1 176 ? -17.039 -11.260 0.052 1.00 84.69 176 LYS A CA 1
ATOM 1473 C C . LYS A 1 176 ? -16.616 -11.496 -1.393 1.00 84.69 176 LYS A C 1
ATOM 1475 O O . LYS A 1 176 ? -15.767 -12.345 -1.670 1.00 84.69 176 LYS A O 1
ATOM 1480 N N . ARG A 1 177 ? -17.202 -10.758 -2.338 1.00 86.06 177 ARG A N 1
ATOM 1481 C CA . ARG A 1 177 ? -16.809 -10.820 -3.750 1.00 86.06 177 ARG A CA 1
ATOM 1482 C C . ARG A 1 177 ? -15.369 -10.345 -3.947 1.00 86.06 177 ARG A C 1
ATOM 1484 O O . ARG A 1 177 ? -14.613 -11.033 -4.636 1.00 86.06 177 ARG A O 1
ATOM 1491 N N . VAL A 1 178 ? -15.005 -9.203 -3.368 1.00 88.50 178 VAL A N 1
ATOM 1492 C CA . VAL A 1 178 ? -13.651 -8.632 -3.414 1.00 88.50 178 VAL A CA 1
ATOM 1493 C C . VAL A 1 178 ? -12.657 -9.587 -2.761 1.00 88.50 178 VAL A C 1
ATOM 1495 O O . VAL A 1 178 ? -11.688 -9.986 -3.403 1.00 88.50 178 VAL A O 1
ATOM 1498 N N . GLU A 1 179 ? -12.952 -10.062 -1.551 1.00 90.25 179 GLU A N 1
ATOM 1499 C CA . GLU A 1 179 ? -12.152 -11.054 -0.830 1.00 90.25 179 GLU A CA 1
ATOM 1500 C C . GLU A 1 179 ? -11.877 -12.288 -1.693 1.00 90.25 179 GLU A C 1
ATOM 1502 O O . GLU A 1 179 ? -10.728 -12.700 -1.848 1.00 90.25 179 GLU A O 1
ATOM 1507 N N . LYS A 1 180 ? -12.915 -12.870 -2.307 1.00 90.25 180 LYS A N 1
ATOM 1508 C CA . LYS A 1 180 ? -12.771 -14.051 -3.167 1.00 90.25 180 LYS A CA 1
ATOM 1509 C C . LYS A 1 180 ? -11.862 -13.778 -4.365 1.00 90.25 180 LYS A C 1
ATOM 1511 O O . LYS A 1 180 ? -11.074 -14.649 -4.741 1.00 90.25 180 LYS A O 1
ATOM 1516 N N . GLN A 1 181 ? -11.971 -12.600 -4.979 1.00 90.56 181 GLN A N 1
ATOM 1517 C CA . GLN A 1 181 ? -11.123 -12.223 -6.112 1.00 90.56 181 GLN A CA 1
ATOM 1518 C C . GLN A 1 181 ? -9.667 -12.030 -5.692 1.00 90.56 181 GLN A C 1
ATOM 1520 O O . GLN A 1 181 ? -8.781 -12.579 -6.349 1.00 90.56 181 GLN A O 1
ATOM 1525 N N . ILE A 1 182 ? -9.423 -11.329 -4.582 1.00 91.38 182 ILE A N 1
ATOM 1526 C CA . ILE A 1 182 ? -8.070 -11.116 -4.067 1.00 91.38 182 ILE A CA 1
ATOM 1527 C C . ILE A 1 182 ? -7.460 -12.450 -3.639 1.00 91.38 182 ILE A C 1
ATOM 1529 O O . ILE A 1 182 ? -6.363 -12.756 -4.083 1.00 91.38 182 ILE A O 1
ATOM 1533 N N . LYS A 1 183 ? -8.185 -13.296 -2.892 1.00 91.50 183 LYS A N 1
ATOM 1534 C CA . LYS A 1 183 ? -7.717 -14.638 -2.494 1.00 91.50 183 LYS A CA 1
ATOM 1535 C C . LYS A 1 183 ? -7.321 -15.489 -3.696 1.00 91.50 183 LYS A C 1
ATOM 1537 O O . LYS A 1 183 ? -6.287 -16.149 -3.680 1.00 91.50 183 LYS A O 1
ATOM 1542 N N . LYS A 1 184 ? -8.127 -15.472 -4.764 1.00 91.88 184 LYS A N 1
ATOM 1543 C CA . LYS A 1 184 ? -7.795 -16.189 -6.003 1.00 91.88 184 LYS A CA 1
ATOM 1544 C C . LYS A 1 184 ? -6.502 -15.658 -6.625 1.00 91.88 184 LYS A C 1
ATOM 1546 O O . LYS A 1 184 ? -5.688 -16.452 -7.083 1.00 91.88 184 LYS A O 1
ATOM 1551 N N . PHE A 1 185 ? -6.328 -14.339 -6.648 1.00 91.56 185 PHE A N 1
ATOM 1552 C CA . PHE A 1 185 ? -5.127 -13.708 -7.180 1.00 91.56 185 PHE A CA 1
ATOM 1553 C C . PHE A 1 185 ? -3.891 -13.996 -6.321 1.00 91.56 185 PHE A C 1
ATOM 1555 O O . PHE A 1 185 ? -2.890 -14.461 -6.855 1.00 91.56 185 PHE A O 1
ATOM 1562 N N . THR A 1 186 ? -3.963 -13.814 -5.003 1.00 90.25 186 THR A N 1
ATOM 1563 C CA . THR A 1 186 ? -2.847 -14.073 -4.083 1.00 90.25 186 THR A CA 1
ATOM 1564 C C . THR A 1 186 ? -2.419 -15.536 -4.110 1.00 90.25 186 THR A C 1
ATOM 1566 O O . THR A 1 186 ? -1.232 -15.825 -4.111 1.00 90.25 186 THR A O 1
ATOM 1569 N N . ASN A 1 187 ? -3.361 -16.472 -4.262 1.00 88.94 187 ASN A N 1
ATOM 1570 C CA . ASN A 1 187 ? -3.037 -17.892 -4.437 1.00 88.94 187 ASN A CA 1
ATOM 1571 C C . ASN A 1 187 ? -2.286 -18.199 -5.745 1.00 88.94 187 ASN A C 1
ATOM 1573 O O . ASN A 1 187 ? -1.685 -19.263 -5.851 1.00 88.94 187 ASN A O 1
ATOM 1577 N N . SER A 1 188 ? -2.341 -17.304 -6.736 1.00 88.06 188 SER A N 1
ATOM 1578 C CA . SER A 1 188 ? -1.558 -17.408 -7.974 1.00 88.06 188 SER A CA 1
ATOM 1579 C C . SER A 1 188 ? -0.220 -16.668 -7.920 1.00 88.06 188 SER A C 1
ATOM 1581 O O . SER A 1 188 ? 0.568 -16.796 -8.852 1.00 88.06 188 SER A O 1
ATOM 1583 N N . LEU A 1 189 ? 0.034 -15.891 -6.861 1.00 85.56 189 LEU A N 1
ATOM 1584 C CA . LEU A 1 189 ? 1.310 -15.213 -6.666 1.00 85.56 189 LEU A CA 1
ATOM 1585 C C . LEU A 1 189 ? 2.348 -16.190 -6.124 1.00 85.56 189 LEU A C 1
ATOM 1587 O O . LEU A 1 189 ? 2.074 -16.985 -5.222 1.00 85.56 189 LEU A O 1
ATOM 1591 N N . ASP A 1 190 ? 3.559 -16.075 -6.650 1.00 80.69 190 ASP A N 1
ATOM 1592 C CA . ASP A 1 190 ? 4.710 -16.805 -6.148 1.00 80.69 190 ASP A CA 1
ATOM 1593 C C . ASP A 1 190 ? 5.134 -16.232 -4.787 1.00 80.69 190 ASP A C 1
ATOM 1595 O O . ASP A 1 190 ? 5.560 -15.079 -4.680 1.00 80.69 190 ASP A O 1
ATOM 1599 N N . LYS A 1 191 ? 4.994 -17.048 -3.739 1.00 76.00 191 LYS A N 1
ATOM 1600 C CA . LYS A 1 191 ? 5.303 -16.663 -2.356 1.00 76.00 191 LYS A CA 1
ATOM 1601 C C . LYS A 1 191 ? 6.796 -16.473 -2.111 1.00 76.00 191 LYS A C 1
ATOM 1603 O O . LYS A 1 191 ? 7.145 -15.701 -1.223 1.00 76.00 191 LYS A O 1
ATOM 1608 N N . ASP A 1 192 ? 7.644 -17.145 -2.883 1.00 74.12 192 ASP A N 1
ATOM 1609 C CA . ASP A 1 192 ? 9.093 -17.071 -2.720 1.00 74.12 192 ASP A CA 1
ATOM 1610 C C . ASP A 1 192 ? 9.640 -15.791 -3.360 1.00 74.12 192 ASP A C 1
ATOM 1612 O O . ASP A 1 192 ? 10.584 -15.187 -2.848 1.00 74.12 192 ASP A O 1
ATOM 1616 N N . ASN A 1 193 ? 9.009 -15.338 -4.449 1.00 70.31 193 ASN A N 1
ATOM 1617 C CA . ASN A 1 193 ? 9.395 -14.118 -5.161 1.00 70.31 193 ASN A CA 1
ATOM 1618 C C . ASN A 1 193 ? 8.721 -12.847 -4.616 1.00 70.31 193 ASN A C 1
ATOM 1620 O O . ASN A 1 193 ? 9.319 -11.774 -4.671 1.00 70.31 193 ASN A O 1
ATOM 1624 N N . CYS A 1 194 ? 7.499 -12.944 -4.083 1.00 78.56 194 CYS A N 1
ATOM 1625 C CA . CYS A 1 194 ? 6.809 -11.821 -3.453 1.00 78.56 194 CYS A CA 1
ATOM 1626 C C . CYS A 1 194 ? 5.945 -12.307 -2.278 1.00 78.56 194 CYS A C 1
ATOM 1628 O O . CYS A 1 194 ? 4.777 -12.692 -2.461 1.00 78.56 194 CYS A O 1
ATOM 1630 N N . PRO A 1 195 ? 6.491 -12.274 -1.047 1.00 81.94 195 PRO A N 1
ATOM 1631 C CA . PRO A 1 195 ? 5.713 -12.548 0.147 1.00 81.94 195 PRO A CA 1
ATOM 1632 C C . 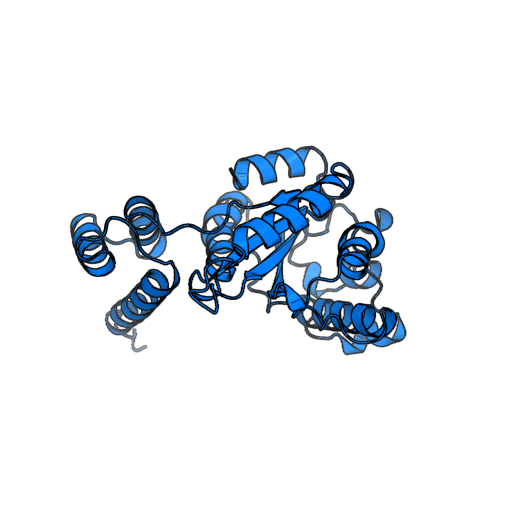PRO A 1 195 ? 4.501 -11.628 0.208 1.00 81.94 195 PRO A C 1
ATOM 1634 O O . PRO A 1 195 ? 4.625 -10.408 0.062 1.00 81.94 195 PRO A O 1
ATOM 1637 N N . HIS A 1 196 ? 3.327 -12.210 0.440 1.00 85.19 196 HIS A N 1
ATOM 1638 C CA . HIS A 1 196 ? 2.094 -11.446 0.474 1.00 85.19 196 HIS A CA 1
ATOM 1639 C C . HIS A 1 196 ? 1.174 -11.797 1.634 1.00 85.19 196 HIS A C 1
ATOM 1641 O O . HI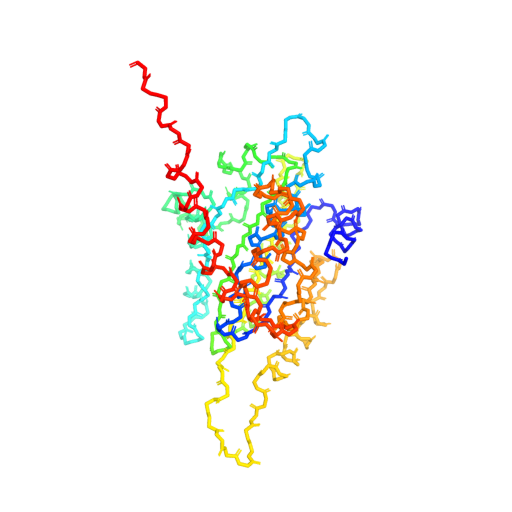S A 1 196 ? 1.067 -12.953 2.046 1.00 85.19 196 HIS A O 1
ATOM 1647 N N . LEU A 1 197 ? 0.465 -10.781 2.120 1.00 85.25 197 LEU A N 1
ATOM 1648 C CA . LEU A 1 197 ? -0.517 -10.907 3.189 1.00 85.25 197 LEU A CA 1
ATOM 1649 C C . LEU A 1 197 ? -1.808 -10.198 2.786 1.00 85.25 197 LEU A C 1
ATOM 1651 O O . LEU A 1 197 ? -1.809 -9.015 2.446 1.00 85.25 197 LEU A O 1
ATOM 1655 N N . LEU A 1 198 ? -2.912 -10.935 2.847 1.00 85.81 198 LEU A N 1
ATOM 1656 C CA . LEU A 1 198 ? -4.253 -10.376 2.786 1.00 85.81 198 LEU A CA 1
ATOM 1657 C C . LEU A 1 198 ? -4.698 -10.072 4.213 1.00 85.81 198 LEU A C 1
ATOM 1659 O O . LEU A 1 198 ? -4.795 -10.985 5.030 1.00 85.81 198 LEU A O 1
ATOM 1663 N N . PHE A 1 199 ? -4.957 -8.803 4.508 1.00 83.19 199 PHE A N 1
ATOM 1664 C CA . PHE A 1 199 ? -5.612 -8.429 5.752 1.00 83.19 199 PHE A CA 1
ATOM 1665 C C . PHE A 1 199 ? -7.071 -8.864 5.708 1.00 83.19 199 PHE A C 1
ATOM 1667 O O . PHE A 1 199 ? -7.710 -8.789 4.659 1.00 83.19 199 PHE A O 1
ATOM 1674 N N . ASP A 1 200 ? -7.595 -9.293 6.851 1.00 76.56 200 ASP A N 1
ATOM 1675 C CA . ASP A 1 200 ? -9.032 -9.488 7.007 1.00 76.56 200 ASP A CA 1
ATOM 1676 C C . ASP A 1 200 ? -9.783 -8.195 6.659 1.00 76.56 200 ASP A C 1
ATOM 1678 O O . ASP A 1 200 ? -9.211 -7.103 6.802 1.00 76.56 200 ASP A O 1
ATOM 1682 N N . PRO A 1 201 ? -11.052 -8.296 6.204 1.00 70.00 201 PRO A N 1
ATOM 1683 C CA . PRO A 1 201 ? -11.841 -7.107 5.950 1.00 70.00 201 PRO A CA 1
ATOM 1684 C C . PRO A 1 201 ? -11.811 -6.253 7.207 1.00 70.00 201 PRO A C 1
ATOM 1686 O O . PRO A 1 201 ? -11.988 -6.766 8.319 1.00 70.00 201 PRO A O 1
ATOM 1689 N N . LEU A 1 202 ? -11.571 -4.959 7.028 1.00 73.88 202 LEU A N 1
ATOM 1690 C CA . LEU A 1 202 ? -11.552 -4.054 8.162 1.00 73.88 202 LEU A CA 1
ATOM 1691 C C . LEU A 1 202 ? -12.902 -4.142 8.863 1.00 73.88 202 LEU A C 1
ATOM 1693 O O . LEU A 1 202 ? -13.948 -3.908 8.272 1.00 73.88 202 LEU A O 1
ATOM 1697 N N . ASN A 1 203 ? -12.864 -4.585 10.113 1.00 67.06 203 ASN A N 1
ATOM 1698 C CA . ASN A 1 203 ? -14.033 -4.653 10.965 1.00 67.06 203 ASN A CA 1
ATOM 1699 C C . ASN A 1 203 ? -14.124 -3.369 11.782 1.00 67.06 203 ASN A C 1
ATOM 1701 O O . ASN A 1 203 ? -13.150 -2.627 11.936 1.00 67.06 203 ASN A O 1
ATOM 1705 N N . TYR A 1 204 ? -15.292 -3.155 12.379 1.00 74.12 204 TYR A N 1
ATOM 1706 C CA . TYR A 1 204 ? -15.432 -2.169 13.435 1.00 74.12 204 TYR A CA 1
ATOM 1707 C C . TYR A 1 204 ? -14.378 -2.395 14.528 1.00 74.12 204 TYR A C 1
ATOM 1709 O O . TYR A 1 204 ? -14.118 -3.523 14.957 1.00 74.12 204 TYR A O 1
ATOM 1717 N N . ILE A 1 205 ? -13.783 -1.301 14.979 1.00 78.06 205 ILE A N 1
ATOM 1718 C CA . ILE A 1 205 ? -12.737 -1.283 15.986 1.00 78.06 205 ILE A CA 1
ATOM 1719 C C . ILE A 1 205 ? -13.373 -1.303 17.371 1.00 78.06 205 ILE A C 1
ATOM 1721 O O . ILE A 1 205 ? -14.310 -0.560 17.644 1.00 78.06 205 ILE A O 1
ATOM 1725 N N . GLU A 1 206 ? -12.844 -2.164 18.235 1.00 82.50 206 GLU A N 1
ATOM 1726 C CA . GLU A 1 206 ? -13.211 -2.276 19.654 1.00 82.50 206 GLU A CA 1
ATOM 1727 C C . GLU A 1 206 ? -12.419 -1.301 20.540 1.00 82.50 206 GLU A C 1
ATOM 1729 O O . GLU A 1 206 ? -11.282 -0.939 20.216 1.00 82.50 206 GLU A O 1
ATOM 1734 N N . GLU A 1 207 ? -12.977 -0.966 21.706 1.00 87.19 207 GLU A N 1
ATOM 1735 C CA . GLU A 1 207 ? -12.406 -0.043 22.703 1.00 87.19 207 GLU A CA 1
ATOM 1736 C C . GLU A 1 207 ? -10.934 -0.315 23.023 1.00 87.19 207 GLU A C 1
ATOM 1738 O O . GLU A 1 207 ? -10.116 0.607 23.070 1.00 87.19 207 GLU A O 1
ATOM 1743 N N . ARG A 1 208 ? -10.565 -1.594 23.172 1.00 83.31 208 ARG A N 1
ATOM 1744 C CA . ARG A 1 208 ? -9.192 -2.014 23.496 1.00 83.31 208 ARG A CA 1
ATOM 1745 C C . ARG A 1 208 ? -8.143 -1.497 22.508 1.00 83.31 208 ARG A C 1
ATOM 1747 O O . ARG A 1 208 ? -7.035 -1.164 22.922 1.00 83.31 208 ARG A O 1
ATOM 1754 N N . HIS A 1 209 ? -8.476 -1.394 21.221 1.00 80.38 209 HIS A N 1
ATOM 1755 C CA . HIS A 1 209 ? -7.534 -0.917 20.206 1.00 80.38 209 HIS A CA 1
ATOM 1756 C C . HIS A 1 209 ? -7.335 0.599 20.299 1.00 80.38 209 HIS A C 1
ATOM 1758 O O . HIS A 1 209 ? -6.224 1.095 20.125 1.00 80.38 209 HIS A O 1
ATOM 1764 N N . VAL A 1 210 ? -8.406 1.339 20.601 1.00 84.88 210 VAL A N 1
ATOM 1765 C CA . VAL A 1 210 ? -8.358 2.796 20.783 1.00 84.88 210 VAL A CA 1
ATOM 1766 C C . VAL A 1 210 ? -7.634 3.150 22.079 1.00 84.88 210 VAL A C 1
ATOM 1768 O O . VAL A 1 210 ? -6.834 4.083 22.093 1.00 84.88 210 VAL A O 1
ATOM 1771 N N . ARG A 1 211 ? -7.828 2.359 23.143 1.00 87.25 211 ARG A N 1
ATOM 1772 C CA . ARG A 1 211 ? -7.087 2.487 24.404 1.00 87.25 211 ARG A CA 1
ATOM 1773 C C . ARG A 1 211 ? -5.580 2.481 24.178 1.00 87.25 211 ARG A C 1
ATOM 1775 O O . ARG A 1 211 ? -4.897 3.399 24.628 1.00 87.25 211 ARG A O 1
ATOM 1782 N N . LEU A 1 212 ? -5.088 1.481 23.445 1.00 79.25 212 LEU A N 1
ATOM 1783 C CA . LEU A 1 212 ? -3.669 1.349 23.121 1.00 79.25 212 LEU A CA 1
ATOM 1784 C C . LEU A 1 212 ? -3.160 2.572 22.346 1.00 79.25 212 LEU A C 1
ATOM 1786 O O . LEU A 1 212 ? -2.097 3.106 22.647 1.00 79.25 212 LEU A O 1
ATOM 1790 N N . LEU A 1 213 ? -3.947 3.067 21.389 1.00 79.75 213 LEU A N 1
ATOM 1791 C CA . LEU A 1 213 ? -3.591 4.247 20.604 1.00 79.75 213 LEU A CA 1
ATOM 1792 C C . LEU A 1 213 ? -3.482 5.507 21.481 1.00 79.75 213 LEU A C 1
ATOM 1794 O O . LEU A 1 213 ? -2.491 6.233 21.397 1.00 79.75 213 LEU A O 1
ATOM 1798 N N . LEU A 1 214 ? -4.452 5.749 22.367 1.00 84.81 214 LEU A N 1
ATOM 1799 C CA . LEU A 1 214 ? -4.442 6.894 23.288 1.00 84.81 214 LEU A CA 1
ATOM 1800 C C . LEU A 1 214 ? -3.275 6.836 24.289 1.00 84.81 214 LEU A C 1
ATOM 1802 O O . LEU A 1 214 ? -2.675 7.869 24.597 1.00 84.81 214 LEU A O 1
ATOM 1806 N N . GLN A 1 215 ? -2.931 5.638 24.767 1.00 83.62 215 GLN A N 1
ATOM 1807 C CA . GLN A 1 215 ? -1.783 5.410 25.649 1.00 83.62 215 GLN A CA 1
ATOM 1808 C C . GLN A 1 215 ? -0.462 5.713 24.943 1.00 83.62 215 GLN A C 1
ATOM 1810 O O . GLN A 1 215 ? 0.346 6.491 25.449 1.00 83.62 215 GLN A O 1
ATOM 1815 N N . THR A 1 216 ? -0.254 5.136 23.761 1.00 74.62 216 THR A N 1
ATOM 1816 C CA . THR A 1 216 ? 1.039 5.199 23.072 1.00 74.62 216 THR A CA 1
ATOM 1817 C C . THR A 1 216 ? 1.294 6.568 22.435 1.00 74.62 216 THR A C 1
ATOM 1819 O O . THR A 1 216 ? 2.401 7.098 22.537 1.00 74.62 216 THR A O 1
ATOM 1822 N N . TYR A 1 217 ? 0.280 7.181 21.814 1.00 73.00 217 TYR A N 1
ATOM 1823 C CA . TYR A 1 217 ? 0.461 8.397 21.003 1.00 73.00 217 TYR A CA 1
ATOM 1824 C C . TYR A 1 217 ? 0.216 9.673 21.773 1.00 73.00 217 TYR A C 1
ATOM 1826 O O . TYR A 1 217 ? 1.026 10.599 21.753 1.00 73.00 217 TYR A O 1
ATOM 1834 N N . PHE A 1 218 ? -0.920 9.717 22.453 1.00 79.12 218 PHE A N 1
ATOM 1835 C CA . PHE A 1 218 ? -1.351 10.910 23.160 1.00 79.12 218 PHE A CA 1
ATOM 1836 C C . PHE A 1 218 ? -0.789 10.957 24.580 1.00 79.12 218 PHE A C 1
ATOM 1838 O O . PHE A 1 218 ? -0.909 11.986 25.244 1.00 79.12 218 PHE A O 1
ATOM 1845 N N . LYS A 1 219 ? -0.156 9.860 25.034 1.00 84.12 219 LYS A N 1
ATOM 1846 C CA . LYS A 1 219 ? 0.435 9.708 26.371 1.00 84.12 219 LYS A CA 1
ATOM 1847 C C . LYS A 1 219 ? -0.540 10.142 27.464 1.00 84.12 219 LYS A C 1
ATOM 1849 O O . LYS A 1 219 ? -0.160 10.781 28.446 1.00 84.12 219 LYS A O 1
ATOM 1854 N N . LEU A 1 220 ? -1.824 9.851 27.254 1.00 83.88 220 LEU A N 1
ATOM 1855 C CA . LEU A 1 220 ? -2.863 10.246 28.190 1.00 83.88 220 LEU A CA 1
ATOM 1856 C C . LEU A 1 220 ? -2.788 9.359 29.441 1.00 83.88 220 LEU A C 1
ATOM 1858 O O . LEU A 1 220 ? -2.541 8.160 29.332 1.00 83.88 220 LEU A O 1
ATOM 1862 N N . PRO A 1 221 ? -3.020 9.914 30.639 1.00 85.69 221 PRO A N 1
ATOM 1863 C CA . PRO A 1 221 ? -3.148 9.118 31.852 1.00 85.69 221 PRO A CA 1
ATOM 1864 C C . PRO A 1 221 ? -4.443 8.294 31.824 1.00 85.69 221 PRO A C 1
ATOM 1866 O O . PRO A 1 221 ? -5.443 8.727 31.245 1.00 85.69 221 PRO A O 1
ATOM 1869 N N . GLY A 1 222 ? -4.443 7.147 32.512 1.00 86.06 222 GLY A N 1
ATOM 1870 C CA . GLY A 1 222 ? -5.554 6.180 32.548 1.00 86.06 222 GLY A CA 1
ATOM 1871 C C . GLY A 1 222 ? -6.955 6.802 32.660 1.00 86.06 222 GLY A C 1
ATOM 1872 O O . GLY A 1 222 ? -7.774 6.574 31.774 1.00 86.06 222 GLY A O 1
ATOM 1873 N N . PRO A 1 223 ? -7.232 7.675 33.648 1.00 89.06 223 PRO A N 1
ATOM 1874 C CA . PRO A 1 223 ? -8.556 8.288 33.802 1.00 89.06 223 PRO A CA 1
ATOM 1875 C C . PRO A 1 223 ? -9.010 9.126 32.596 1.00 89.06 223 PRO A C 1
ATOM 1877 O O . PRO A 1 223 ? -10.189 9.139 32.248 1.00 89.06 223 PRO A O 1
ATOM 1880 N N . LYS A 1 224 ? -8.076 9.813 31.921 1.00 87.88 224 LYS A N 1
ATOM 1881 C CA . LYS A 1 224 ? -8.386 10.577 30.702 1.00 87.88 224 LYS A CA 1
ATOM 1882 C C . LYS A 1 224 ? -8.640 9.650 29.518 1.00 87.88 224 LYS A C 1
ATOM 1884 O O . LYS A 1 224 ? -9.470 9.979 28.679 1.00 87.88 224 LYS A O 1
ATOM 1889 N N . ILE A 1 225 ? -7.951 8.511 29.455 1.00 88.31 225 ILE A N 1
ATOM 1890 C CA . ILE A 1 225 ? -8.180 7.505 28.415 1.00 88.31 225 ILE A CA 1
ATOM 1891 C C . ILE A 1 225 ? -9.590 6.942 28.530 1.00 88.31 225 ILE A C 1
ATOM 1893 O O . ILE A 1 225 ? -10.300 6.948 27.533 1.00 88.31 225 ILE A O 1
ATOM 1897 N N . GLU A 1 226 ? -10.023 6.542 29.726 1.00 91.12 226 GLU A N 1
ATOM 1898 C CA . GLU A 1 226 ? -11.379 6.008 29.924 1.00 91.12 226 GLU A CA 1
ATOM 1899 C C . GLU A 1 226 ? -12.453 7.036 29.561 1.00 91.12 226 GLU A C 1
ATOM 1901 O O . GLU A 1 226 ? -13.393 6.721 28.838 1.00 91.12 226 GLU A O 1
ATOM 1906 N N . SER A 1 227 ? -12.271 8.301 29.956 1.00 90.62 227 SER A N 1
ATOM 1907 C CA . SER A 1 227 ? -13.177 9.378 29.540 1.00 90.62 227 SER A CA 1
ATOM 1908 C C . SER A 1 227 ? -13.238 9.532 28.015 1.00 90.62 227 SER A C 1
ATOM 1910 O O . SER A 1 227 ? -14.327 9.633 27.452 1.00 90.62 227 SER A O 1
ATOM 1912 N N . LYS A 1 228 ? -12.090 9.519 27.322 1.00 89.75 228 LYS A N 1
ATOM 1913 C CA . LYS A 1 228 ? -12.049 9.636 25.857 1.00 89.75 228 LYS A CA 1
ATOM 1914 C C . LYS A 1 228 ? -12.624 8.389 25.166 1.00 89.75 228 LYS A C 1
ATOM 1916 O O . LYS A 1 228 ? -13.346 8.552 24.190 1.00 89.75 228 LYS A O 1
ATOM 1921 N N . ILE A 1 229 ? -12.391 7.176 25.677 1.00 89.88 229 ILE A N 1
ATOM 1922 C CA . ILE A 1 229 ? -13.016 5.943 25.162 1.00 89.88 229 ILE A CA 1
ATOM 1923 C C . ILE A 1 229 ? -14.534 6.015 25.299 1.00 89.88 229 ILE A C 1
ATOM 1925 O O . ILE A 1 229 ? -15.225 5.819 24.303 1.00 89.88 229 ILE A O 1
ATOM 1929 N N . ASN A 1 230 ? -15.045 6.375 26.477 1.00 88.94 230 ASN A N 1
ATOM 1930 C CA . ASN A 1 230 ? -16.485 6.504 26.703 1.00 88.94 230 ASN A CA 1
ATOM 1931 C C . ASN A 1 230 ? -17.118 7.511 25.735 1.00 88.94 230 ASN A C 1
ATOM 1933 O O . ASN A 1 230 ? -18.175 7.238 25.176 1.00 88.94 230 ASN A O 1
ATOM 1937 N N . ASN A 1 231 ? -16.443 8.633 25.468 1.00 88.75 231 ASN A N 1
ATOM 1938 C CA . ASN A 1 231 ? -16.913 9.624 24.498 1.00 88.75 231 ASN A CA 1
ATOM 1939 C C . ASN A 1 231 ? -16.903 9.099 23.056 1.00 88.75 231 ASN A C 1
ATOM 1941 O O . ASN A 1 231 ? -17.832 9.368 22.300 1.00 88.75 231 ASN A O 1
ATOM 1945 N N . ILE A 1 232 ? -15.849 8.376 22.662 1.00 87.19 232 ILE A N 1
ATOM 1946 C CA . ILE A 1 232 ? -15.731 7.813 21.312 1.00 87.19 232 ILE A CA 1
ATOM 1947 C C . ILE A 1 232 ? -16.839 6.793 21.096 1.00 87.19 232 ILE A C 1
ATOM 1949 O O . ILE A 1 232 ? -17.576 6.901 20.122 1.00 87.19 232 ILE A O 1
ATOM 1953 N N . PHE A 1 233 ? -16.951 5.816 21.994 1.00 89.31 233 PHE A N 1
ATOM 1954 C CA . PHE A 1 233 ? -17.797 4.644 21.820 1.00 89.31 233 PHE A CA 1
ATOM 1955 C C . PHE A 1 233 ? -19.259 4.902 22.189 1.00 89.31 233 PHE A C 1
ATOM 1957 O O . PHE A 1 233 ? -20.132 4.344 21.531 1.00 89.31 233 PHE A O 1
ATOM 1964 N N . ASN A 1 234 ? -19.536 5.805 23.136 1.00 85.88 234 ASN A N 1
ATOM 1965 C CA . ASN A 1 234 ? -20.878 6.243 23.530 1.00 85.88 234 ASN A CA 1
ATOM 1966 C C . ASN A 1 234 ? -21.865 5.064 23.630 1.00 85.88 234 ASN A C 1
ATOM 1968 O O . ASN A 1 234 ? -22.806 4.973 22.843 1.00 85.88 234 ASN A O 1
ATOM 1972 N N . GLU A 1 235 ? -21.567 4.114 24.521 1.00 82.56 235 GLU A N 1
ATOM 1973 C CA . GLU A 1 235 ? -22.325 2.868 24.772 1.00 82.56 235 GLU A CA 1
ATOM 1974 C C . GLU A 1 235 ? -22.269 1.792 23.667 1.00 82.56 235 GLU A C 1
ATOM 1976 O O . GLU A 1 235 ? -22.761 0.679 23.857 1.00 82.56 235 GLU A O 1
ATOM 1981 N N . HIS A 1 236 ? -21.635 2.060 22.524 1.00 83.19 236 HIS A N 1
ATOM 1982 C CA . HIS A 1 236 ? -21.435 1.056 21.480 1.00 83.19 236 HIS A CA 1
ATOM 1983 C C . HIS A 1 236 ? -20.174 0.244 21.776 1.00 83.19 236 HIS A C 1
ATOM 1985 O O . HIS A 1 236 ? -19.132 0.808 22.062 1.00 83.19 236 HIS A O 1
ATOM 1991 N N . SER A 1 237 ? -20.202 -1.078 21.611 1.00 81.44 237 SER A N 1
ATOM 1992 C CA . SER A 1 237 ? -19.001 -1.914 21.813 1.00 81.44 237 SER A CA 1
ATOM 1993 C C . SER A 1 237 ? -17.971 -1.808 20.678 1.00 81.44 237 SER A C 1
ATOM 1995 O O . SER A 1 237 ? -16.840 -2.290 20.795 1.00 81.44 237 SER A O 1
ATOM 1997 N N . LYS A 1 238 ? -18.376 -1.226 19.542 1.00 82.56 238 LYS A N 1
ATOM 1998 C CA . LYS A 1 238 ? -17.639 -1.223 18.278 1.00 82.56 238 LYS A CA 1
ATOM 1999 C C . LYS A 1 238 ? -17.943 0.039 17.471 1.00 82.56 238 LYS A C 1
ATOM 2001 O O . LYS A 1 238 ? -19.102 0.436 17.377 1.00 82.56 238 LYS A O 1
ATOM 2006 N N . LYS A 1 239 ? -16.920 0.625 16.840 1.00 83.31 239 LYS A N 1
ATOM 2007 C CA . LYS A 1 239 ? -17.047 1.812 15.978 1.00 83.31 239 LYS A CA 1
ATOM 2008 C C . LYS A 1 239 ? -16.269 1.706 14.679 1.00 83.31 239 LYS A C 1
ATOM 2010 O O . LYS A 1 239 ? -15.273 0.993 14.599 1.00 83.31 239 LYS A O 1
ATOM 2015 N N . ASN A 1 240 ? -16.754 2.378 13.635 1.00 80.75 240 ASN A N 1
ATOM 2016 C CA . ASN A 1 240 ? -16.008 2.446 12.382 1.00 80.75 240 ASN A CA 1
ATOM 2017 C C . ASN A 1 240 ? -14.742 3.294 12.599 1.00 80.75 240 ASN A C 1
ATOM 2019 O O . ASN A 1 240 ? -14.693 4.156 13.480 1.00 80.75 240 ASN A O 1
ATOM 2023 N N . MET A 1 241 ? -13.694 3.021 11.821 1.00 82.38 241 MET A N 1
ATOM 2024 C CA . MET A 1 241 ? -12.429 3.734 11.998 1.00 82.38 241 MET A CA 1
ATOM 2025 C C . MET A 1 241 ? -12.556 5.218 11.643 1.00 82.38 241 MET A C 1
ATOM 2027 O O . MET A 1 241 ? -11.944 6.040 12.309 1.00 82.38 241 MET A O 1
ATOM 2031 N N . LEU A 1 242 ? -13.398 5.581 10.672 1.00 78.06 242 LEU A N 1
ATOM 2032 C CA . LEU A 1 242 ? -13.606 6.973 10.270 1.00 78.06 242 LEU A CA 1
ATOM 2033 C C . LEU A 1 242 ? -14.095 7.867 11.426 1.00 78.06 242 LEU A C 1
ATOM 2035 O O . LEU A 1 242 ? -13.624 8.990 11.582 1.00 78.06 242 LEU A O 1
ATOM 2039 N N . GLU A 1 243 ? -15.040 7.395 12.239 1.00 81.38 243 GLU A N 1
ATOM 2040 C CA . GLU A 1 243 ? -15.534 8.113 13.421 1.00 81.38 243 GLU A CA 1
ATOM 2041 C C . GLU A 1 243 ? -14.451 8.252 14.487 1.00 81.38 243 GLU A C 1
ATOM 2043 O O . GLU A 1 243 ? -14.325 9.308 15.105 1.00 81.38 243 GLU A O 1
ATOM 2048 N N . ILE A 1 244 ? -13.651 7.201 14.676 1.00 83.81 244 ILE A N 1
ATOM 2049 C CA . ILE A 1 244 ? -12.515 7.226 15.596 1.00 83.81 244 ILE A CA 1
ATOM 2050 C C . ILE A 1 244 ? -11.478 8.246 15.110 1.00 83.81 244 ILE A C 1
ATOM 2052 O O . ILE A 1 244 ? -11.016 9.056 15.905 1.00 83.81 244 ILE A O 1
ATOM 2056 N N . GLU A 1 245 ? -11.137 8.260 13.821 1.00 79.44 245 GLU A N 1
ATOM 2057 C CA . GLU A 1 245 ? -10.181 9.215 13.249 1.00 79.44 245 GLU A CA 1
ATOM 2058 C C . GLU A 1 245 ? -10.631 10.659 13.410 1.00 79.44 245 GLU A C 1
ATOM 2060 O O . GLU A 1 245 ? -9.838 11.481 13.862 1.00 79.44 245 GLU A O 1
ATOM 2065 N N . LYS A 1 246 ? -11.898 10.959 13.102 1.00 82.69 246 LYS A N 1
ATOM 2066 C CA . LYS A 1 246 ? -12.465 12.299 13.310 1.00 82.69 246 LYS A CA 1
ATOM 2067 C C . LYS A 1 246 ? -12.276 12.752 14.754 1.00 82.69 246 LYS A C 1
ATOM 2069 O O . LYS A 1 246 ? -11.716 13.812 14.994 1.00 82.69 246 LYS A O 1
ATOM 2074 N N . TYR A 1 247 ? -12.634 11.893 15.705 1.00 85.19 247 TYR A N 1
ATOM 2075 C CA . TYR A 1 247 ? -12.461 12.200 17.119 1.00 85.19 247 TYR A CA 1
ATOM 2076 C C . TYR A 1 247 ? -10.991 12.425 17.510 1.00 85.19 247 TYR A C 1
ATOM 2078 O O . TYR A 1 247 ? -10.671 13.305 18.308 1.00 85.19 247 TYR A O 1
ATOM 2086 N N . LEU A 1 248 ? -10.072 11.610 16.982 1.00 81.81 248 LEU A N 1
ATOM 2087 C CA . LEU A 1 248 ? -8.643 11.730 17.276 1.00 81.81 248 LEU A CA 1
ATOM 2088 C C . LEU A 1 248 ? -8.018 12.992 16.661 1.00 81.81 248 LEU A C 1
ATOM 2090 O O . LEU A 1 248 ? -7.080 13.541 17.245 1.00 81.81 248 LEU A O 1
ATOM 2094 N N . LEU A 1 249 ? -8.521 13.456 15.514 1.00 80.56 249 LEU A N 1
ATOM 2095 C CA . LEU A 1 249 ? -8.126 14.733 14.917 1.00 80.56 249 LEU A CA 1
ATOM 2096 C C . LEU A 1 249 ? -8.546 15.897 15.817 1.00 80.56 249 LEU A C 1
ATOM 2098 O O . LEU A 1 249 ? -7.674 16.658 16.239 1.00 80.56 249 LEU A O 1
ATOM 2102 N N . ASP A 1 250 ? -9.816 15.945 16.224 1.00 82.94 250 ASP A N 1
ATOM 2103 C CA . ASP A 1 250 ? -10.333 16.971 17.141 1.00 82.94 250 ASP A CA 1
ATOM 2104 C C . ASP A 1 250 ? -9.530 16.992 18.458 1.00 82.94 250 ASP A C 1
ATOM 2106 O O . ASP A 1 250 ? -9.111 18.037 18.955 1.00 82.94 250 ASP A O 1
ATOM 2110 N N . LEU A 1 251 ? -9.216 15.809 18.999 1.00 80.81 251 LEU A N 1
ATOM 2111 C CA . LEU A 1 251 ? -8.377 15.665 20.191 1.00 80.81 251 LEU A CA 1
ATOM 2112 C C . LEU A 1 251 ? -6.956 16.216 19.992 1.00 80.81 251 LEU A C 1
ATOM 2114 O O . LEU A 1 251 ? -6.361 16.767 20.923 1.00 80.81 251 LEU A O 1
ATOM 2118 N N . THR A 1 252 ? -6.380 16.028 18.805 1.00 77.88 252 THR A N 1
ATOM 2119 C CA . THR A 1 252 ? -5.040 16.528 18.481 1.00 77.88 252 THR A CA 1
ATOM 2120 C C . THR A 1 252 ? -5.034 18.052 18.472 1.00 77.88 252 THR A C 1
ATOM 2122 O O . THR A 1 252 ? -4.133 18.655 19.060 1.00 77.88 252 THR A O 1
ATOM 2125 N N . GLU A 1 253 ? -6.056 18.669 17.882 1.00 80.12 253 GLU A N 1
ATOM 2126 C CA . GLU A 1 253 ? -6.247 20.120 17.877 1.00 80.12 253 GLU A CA 1
ATOM 2127 C C . GLU A 1 253 ? -6.429 20.662 19.306 1.00 80.12 253 GLU A C 1
ATOM 2129 O O . GLU A 1 253 ? -5.701 2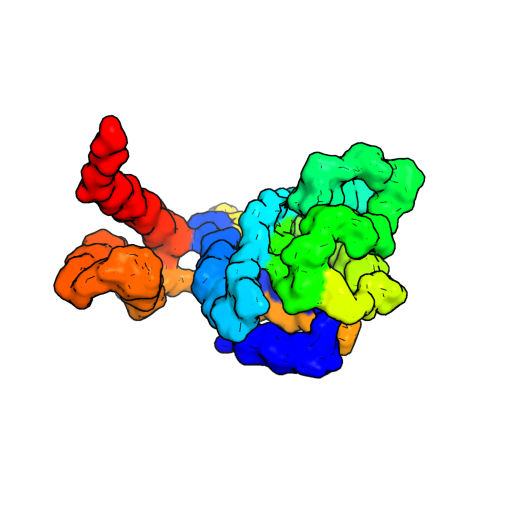1.570 19.714 1.00 80.12 253 GLU A O 1
ATOM 2134 N N . GLU A 1 254 ? -7.282 20.033 20.127 1.00 80.44 254 GLU A N 1
ATOM 2135 C CA . GLU A 1 254 ? -7.467 20.384 21.548 1.00 80.44 254 GLU A CA 1
ATOM 2136 C C . GLU A 1 254 ? -6.145 20.390 22.338 1.00 80.44 254 GLU A C 1
ATOM 2138 O O . GLU A 1 254 ? -5.934 21.228 23.222 1.00 80.44 254 GLU A O 1
ATOM 2143 N N . ILE A 1 255 ? -5.264 19.421 22.073 1.00 75.62 255 ILE A N 1
ATOM 2144 C CA . ILE A 1 255 ? -3.984 19.272 22.777 1.00 75.62 255 ILE A CA 1
ATOM 2145 C C . ILE A 1 255 ? -2.948 20.276 22.266 1.00 75.62 255 ILE A C 1
ATOM 2147 O O . ILE A 1 255 ? -2.162 20.786 23.068 1.00 75.62 255 ILE A O 1
ATOM 2151 N N . GLN A 1 256 ? -2.932 20.572 20.963 1.00 72.88 256 GLN A N 1
ATOM 2152 C CA . GLN A 1 256 ? -2.027 21.568 20.384 1.00 72.88 256 GLN A CA 1
ATOM 2153 C C . GLN A 1 256 ? -2.352 22.979 20.876 1.00 72.88 256 GLN A C 1
ATOM 2155 O O . GLN A 1 256 ? -1.435 23.686 21.278 1.00 72.88 256 GLN A O 1
ATOM 2160 N N . ILE A 1 257 ? -3.636 23.339 20.972 1.00 69.25 257 ILE A N 1
ATOM 2161 C CA . ILE A 1 257 ? -4.088 24.629 21.525 1.00 69.25 257 ILE A CA 1
ATOM 2162 C C . ILE A 1 257 ? -3.647 24.804 22.990 1.00 69.25 257 ILE A C 1
ATOM 2164 O O . ILE A 1 257 ? -3.400 25.915 23.450 1.00 69.25 257 ILE A O 1
ATOM 2168 N N . LYS A 1 258 ? -3.522 23.705 23.744 1.00 60.09 258 LYS A N 1
ATOM 2169 C CA . LYS A 1 258 ? -3.131 23.727 25.163 1.00 60.09 258 LYS A CA 1
ATOM 2170 C C . LYS A 1 258 ? -1.623 23.698 25.405 1.00 60.09 258 LYS A C 1
ATOM 2172 O O . LYS A 1 258 ? -1.211 23.849 26.556 1.00 60.09 258 LYS A O 1
ATOM 2177 N N . LYS A 1 259 ? -0.791 23.489 24.379 1.00 54.28 259 LYS A N 1
ATOM 2178 C CA . LYS A 1 259 ? 0.653 23.714 24.505 1.00 54.28 259 LYS A CA 1
ATOM 2179 C C . LYS A 1 259 ? 0.894 25.208 24.286 1.00 54.28 259 LYS A C 1
ATOM 2181 O O . LYS A 1 259 ? 0.699 25.658 23.162 1.00 54.28 259 LYS A O 1
ATOM 2186 N N . PRO A 1 260 ? 1.302 25.974 25.313 1.00 46.88 260 PRO A N 1
ATOM 2187 C CA . PRO A 1 260 ? 1.620 27.375 25.105 1.00 46.88 260 PRO A CA 1
ATOM 2188 C C . PRO A 1 260 ? 2.741 27.455 24.074 1.00 46.88 260 PRO A C 1
ATOM 2190 O O . PRO A 1 260 ? 3.744 26.738 24.182 1.00 46.88 260 PRO A O 1
ATOM 2193 N N . THR A 1 261 ? 2.550 28.303 23.066 1.00 48.56 261 THR A N 1
ATOM 2194 C CA . THR A 1 261 ? 3.635 28.813 22.238 1.00 48.56 261 THR A CA 1
ATOM 2195 C C . THR A 1 261 ? 4.696 29.298 23.216 1.00 48.56 261 THR A C 1
ATOM 2197 O O . THR A 1 261 ? 4.434 30.183 24.028 1.00 48.56 261 THR A O 1
ATOM 2200 N N . LYS A 1 262 ? 5.865 28.653 23.228 1.00 46.62 262 LYS A N 1
ATOM 2201 C CA . LYS A 1 262 ? 7.035 29.272 23.840 1.00 46.62 262 LYS A CA 1
ATOM 2202 C C . LYS A 1 262 ? 7.335 30.474 22.957 1.00 46.62 262 LYS A C 1
ATOM 2204 O O . LYS A 1 262 ? 7.918 30.304 21.893 1.00 46.62 262 LYS A O 1
ATOM 2209 N N . GLU A 1 263 ? 6.799 31.625 23.337 1.00 44.25 263 GLU A N 1
ATOM 2210 C CA . GLU A 1 263 ? 7.269 32.906 22.835 1.00 44.25 263 GLU A CA 1
ATOM 2211 C C . GLU A 1 263 ? 8.733 33.023 23.279 1.00 44.25 263 GLU A C 1
ATOM 2213 O O . GLU A 1 263 ? 9.037 32.882 24.468 1.00 44.25 263 GLU A O 1
ATOM 2218 N N . GLU A 1 264 ? 9.621 33.107 22.287 1.00 42.78 264 GLU A N 1
ATOM 2219 C CA . GLU A 1 264 ? 11.037 33.460 22.444 1.00 42.78 264 GLU A CA 1
ATOM 2220 C C . GLU A 1 264 ? 11.187 34.946 22.780 1.00 42.78 264 GLU A C 1
ATOM 2222 O O . GLU A 1 264 ? 10.415 35.759 22.218 1.00 42.78 264 GLU A O 1
#